Protein AF-0000000080306577 (afdb_homodimer)

pLDDT: mean 92.31, std 15.53, range [30.58, 98.94]

Sequence (262 aa):
MWIMISGPYTSGARSDADRQRNLDVMNEAAVEVFRRGHVPIIGVNMALPMIAVAGAQCFDELMMPVSLALTERCDAVLRVGGPSKGADDEVERFRARGALVLTRVEDVPDEAERRTAGEATGRKDEGPVARMWIMISGPYTSGARSDADRQRNLDVMNEAAVEVFRRGHVPIIGVNMALPMIAVAGAQCFDELMMPVSLALTERCDAVLRVGGPSKGADDEVERFRARGALVLTRVEDVPDEAERRTAGEATGRKDEGPVAR

Radius of gyration: 20.29 Å; Cα contacts (8 Å, |Δi|>4): 414; chains: 2; bounding box: 72×42×51 Å

Foldseek 3Di:
DEEEEFEDQPPPDPDNVSNVVRVVFSVVLQVLLVVLPYHYDYLCVVQVVVCVVVDVVCCVVGRLVSLQVVLVPGQEYAYEDDDDPSSVVSNVVCVVVPGYYHDDSVPNHRPVVVVVVVVVVVVVPPPDPDD/DEEEEFEDQPPPDPDNVSNVVRVVFSVVLQVLLVVLPYHYDYLCVVQVVVCVVVDVVCCVVGRLVSLQVVLVPGQEYAYEDDDDPSSVVSNVSCVVVPGYYHDDSVPNHRPVVVVVVVVVVVVVPPPDPDD

Secondary structure (DSSP, 8-state):
-EEEEE--SSTT--SHHHHHHHHHHHHHHHHHHHHTT-EEE-HHHHHHHHHHHH-GGGHHHHHHHHHHHHHTT-SEEEE-SS--HHHHHHHHHHHHTT-EEES-GGGSPPHHHHHHHHHHHHHTT------/-EEEEE--SSTT--SHHHHHHHHHHHHHHHHHHHHTT-EEE-HHHHHHHHHHHH-GGGHHHHHHHHHHHHHTT-SEEEE-SS--HHHHHHHHHHHHTT-EEES-GGGSPPHHHHHHHHHHHHHTT------

Nearest PDB structures (foldseek):
  8t8d-assembly3_C  TM=6.772E-01  e=5.838E-01  Helicobacter pylori 26695
  2mr5-assembly1_A  TM=3.548E-01  e=5.118E-01  synthetic construct
  5cz1-assembly4_D  TM=2.948E-01  e=1.910E+00  Mouse mammary tumor virus
  2vvt-assembly1_A  TM=3.123E-01  e=3.689E+00  Enterococcus faecalis
  7soy-assembly1_P  TM=4.219E-01  e=7.612E+00  Homo sapiens

Organism: NCBI:txid927083

Structure (mmCIF, N/CA/C/O backbone):
data_AF-0000000080306577-model_v1
#
loop_
_entity.id
_entity.type
_entity.pdbx_description
1 polymer 'DUF4406 domain-containing protein'
#
loop_
_atom_site.group_PDB
_atom_site.id
_atom_site.type_symbol
_atom_site.label_atom_id
_atom_site.label_alt_id
_atom_site.label_comp_id
_atom_site.label_asym_id
_atom_site.label_entity_id
_atom_site.label_seq_id
_atom_site.pdbx_PDB_ins_code
_atom_site.Cartn_x
_atom_site.Cartn_y
_atom_site.Cartn_z
_atom_site.occupancy
_atom_site.B_iso_or_equiv
_atom_site.auth_seq_id
_atom_site.auth_comp_id
_atom_site.auth_asym_id
_atom_site.auth_atom_id
_atom_site.pdbx_PDB_model_num
ATOM 1 N N . MET A 1 1 ? -8.312 4.676 11.352 1 97.31 1 MET A N 1
ATOM 2 C CA . MET A 1 1 ? -8.57 5.164 10 1 97.31 1 MET A CA 1
ATOM 3 C C . MET A 1 1 ? -7.473 4.723 9.039 1 97.31 1 MET A C 1
ATOM 5 O O . MET A 1 1 ? -6.336 4.488 9.461 1 97.31 1 MET A O 1
ATOM 9 N N . TRP A 1 2 ? -7.773 4.48 7.844 1 98.69 2 TRP A N 1
ATOM 10 C CA . TRP A 1 2 ? -6.797 4.445 6.762 1 98.69 2 TRP A CA 1
ATOM 11 C C . TRP A 1 2 ? -6.586 5.84 6.176 1 98.69 2 TRP A C 1
ATOM 13 O O . TRP A 1 2 ? -7.527 6.465 5.688 1 98.69 2 TRP A O 1
ATOM 23 N N . ILE A 1 3 ? -5.375 6.34 6.262 1 98.88 3 ILE A N 1
ATOM 24 C CA . ILE A 1 3 ? -5.07 7.711 5.863 1 98.88 3 ILE A CA 1
ATOM 25 C C . ILE A 1 3 ? -4.051 7.703 4.727 1 98.88 3 ILE A C 1
ATOM 27 O O . ILE A 1 3 ? -2.938 7.195 4.883 1 98.88 3 ILE A O 1
ATOM 31 N N . MET A 1 4 ? -4.414 8.25 3.609 1 98.94 4 MET A N 1
ATOM 32 C CA . MET A 1 4 ? -3.469 8.422 2.512 1 98.94 4 MET A CA 1
ATOM 33 C C . MET A 1 4 ? -2.531 9.594 2.775 1 98.94 4 MET A C 1
ATOM 35 O O . MET A 1 4 ? -2.971 10.648 3.23 1 98.94 4 MET A O 1
ATOM 39 N N . ILE A 1 5 ? -1.306 9.383 2.586 1 98.94 5 ILE A N 1
ATOM 40 C CA . ILE A 1 5 ? -0.329 10.469 2.543 1 98.94 5 ILE A CA 1
ATOM 41 C C . ILE A 1 5 ? -0.059 10.859 1.093 1 98.94 5 ILE A C 1
ATOM 43 O O . ILE A 1 5 ? 0.43 10.055 0.304 1 98.94 5 ILE A O 1
ATOM 47 N N . SER A 1 6 ? -0.392 12.078 0.755 1 98.94 6 SER A N 1
ATOM 48 C CA . SER A 1 6 ? -0.251 12.562 -0.614 1 98.94 6 SER A CA 1
ATOM 49 C C . SER A 1 6 ? 0.77 13.695 -0.699 1 98.94 6 SER A C 1
ATOM 51 O O . SER A 1 6 ? 0.718 14.641 0.084 1 98.94 6 SER A O 1
ATOM 53 N N . GLY A 1 7 ? 1.661 13.609 -1.529 1 98.88 7 GLY A N 1
ATOM 54 C CA . GLY A 1 7 ? 2.693 14.602 -1.785 1 98.88 7 GLY A CA 1
ATOM 55 C C . GLY A 1 7 ? 3.424 14.375 -3.096 1 98.88 7 GLY A C 1
ATOM 56 O O . GLY A 1 7 ? 3.129 13.43 -3.822 1 98.88 7 GLY A O 1
ATOM 57 N N . PRO A 1 8 ? 4.32 15.281 -3.41 1 98.88 8 PRO A N 1
ATOM 58 C CA . PRO A 1 8 ? 5.051 15.148 -4.672 1 98.88 8 PRO A CA 1
ATOM 59 C C . PRO A 1 8 ? 6.016 13.969 -4.672 1 98.88 8 PRO A C 1
ATOM 61 O O . PRO A 1 8 ? 6.641 13.68 -3.65 1 98.88 8 PRO A O 1
ATOM 64 N N . TYR A 1 9 ? 6.129 13.336 -5.832 1 98.81 9 TYR A N 1
ATOM 65 C CA . TYR A 1 9 ? 7.195 12.375 -6.086 1 98.81 9 TYR A CA 1
ATOM 66 C C . TYR A 1 9 ? 8.109 12.852 -7.207 1 98.81 9 TYR A C 1
ATOM 68 O O . TYR A 1 9 ? 9.289 13.117 -6.977 1 98.81 9 TYR A O 1
ATOM 76 N N . THR A 1 10 ? 7.457 13.133 -8.375 1 98.31 10 THR A N 1
ATOM 77 C CA . THR A 1 10 ? 8.25 13.594 -9.508 1 98.31 10 THR A CA 1
ATOM 78 C C . THR A 1 10 ? 8.242 15.117 -9.594 1 98.31 10 THR A C 1
ATOM 80 O O . THR A 1 10 ? 9.164 15.719 -10.148 1 98.31 10 THR A O 1
ATOM 83 N N . SER A 1 11 ? 7.223 15.711 -9.109 1 97.88 11 SER A N 1
ATOM 84 C CA . SER A 1 11 ? 7.066 17.156 -9.234 1 97.88 11 SER A CA 1
ATOM 85 C C . SER A 1 11 ? 8.211 17.891 -8.547 1 97.88 11 SER A C 1
ATOM 87 O O . SER A 1 11 ? 8.531 17.609 -7.387 1 97.88 11 SER A O 1
ATOM 89 N N . GLY A 1 12 ? 8.852 18.797 -9.312 1 97.06 12 GLY A N 1
ATOM 90 C CA . GLY A 1 12 ? 9.938 19.609 -8.789 1 97.06 12 GLY A CA 1
ATOM 91 C C . GLY A 1 12 ? 11.258 18.859 -8.711 1 97.06 12 GLY A C 1
ATOM 92 O O . GLY A 1 12 ? 12.289 19.453 -8.367 1 97.06 12 GLY A O 1
ATOM 93 N N . ALA A 1 13 ? 11.242 17.594 -8.984 1 97.94 13 ALA A N 1
ATOM 94 C CA . ALA A 1 13 ? 12.461 16.797 -8.898 1 97.94 13 ALA A CA 1
ATOM 95 C C . ALA A 1 13 ? 13.289 16.906 -10.172 1 97.94 13 ALA A C 1
ATOM 97 O O . ALA A 1 13 ? 12.734 16.906 -11.281 1 97.94 13 ALA A O 1
ATOM 98 N N . ARG A 1 14 ? 14.555 17.031 -9.969 1 97.5 14 ARG A N 1
ATOM 99 C CA . ARG A 1 14 ? 15.461 17.125 -11.102 1 97.5 14 ARG A CA 1
ATOM 100 C C . ARG A 1 14 ? 16.391 15.914 -11.18 1 97.5 14 ARG A C 1
ATOM 102 O O . ARG A 1 14 ? 17.188 15.789 -12.109 1 97.5 14 ARG A O 1
ATOM 109 N N . SER A 1 15 ? 16.312 15.086 -10.156 1 98.06 15 SER A N 1
ATOM 110 C CA . SER A 1 15 ? 17.156 13.906 -10.055 1 98.06 15 SER A CA 1
ATOM 111 C C . SER A 1 15 ? 16.469 12.797 -9.266 1 98.06 15 SER A C 1
ATOM 113 O O . SER A 1 15 ? 15.422 13.023 -8.656 1 98.06 15 SER A O 1
ATOM 115 N N . ASP A 1 16 ? 17.047 11.617 -9.328 1 97.56 16 ASP A N 1
ATOM 116 C CA . ASP A 1 16 ? 16.562 10.508 -8.516 1 97.56 16 ASP A CA 1
ATOM 117 C C . ASP A 1 16 ? 16.656 10.844 -7.023 1 97.56 16 ASP A C 1
ATOM 119 O O . ASP A 1 16 ? 15.789 10.438 -6.238 1 97.56 16 ASP A O 1
ATOM 123 N N . ALA A 1 17 ? 17.734 11.562 -6.727 1 98.31 17 ALA A N 1
ATOM 124 C CA . ALA A 1 17 ? 17.906 11.961 -5.332 1 98.31 17 ALA A CA 1
ATOM 125 C C . ALA A 1 17 ? 16.781 12.891 -4.879 1 98.31 17 ALA A C 1
ATOM 127 O O . ALA A 1 17 ? 16.312 12.797 -3.748 1 98.31 17 ALA A O 1
ATOM 128 N N . ASP A 1 18 ? 16.359 13.789 -5.746 1 98.5 18 ASP A N 1
ATOM 129 C CA . ASP A 1 18 ? 15.25 14.695 -5.441 1 98.5 18 ASP A CA 1
ATOM 130 C C . ASP A 1 18 ? 13.945 13.922 -5.25 1 98.5 18 ASP A C 1
ATOM 132 O O . ASP A 1 18 ? 13.172 14.211 -4.332 1 98.5 18 ASP A O 1
ATOM 136 N N . ARG A 1 19 ? 13.711 12.945 -6.082 1 98.69 19 ARG A N 1
ATOM 137 C CA . ARG A 1 19 ? 12.516 12.109 -5.965 1 98.69 19 ARG A CA 1
ATOM 138 C C . ARG A 1 19 ? 12.523 11.328 -4.66 1 98.69 19 ARG A C 1
ATOM 140 O O . ARG A 1 19 ? 11.492 11.227 -3.986 1 98.69 19 ARG A O 1
ATOM 147 N N . GLN A 1 20 ? 13.664 10.82 -4.328 1 98.62 20 GLN A N 1
ATOM 148 C CA . GLN A 1 20 ? 13.781 10.078 -3.08 1 98.62 20 GLN A CA 1
ATOM 149 C C . GLN A 1 20 ? 13.523 10.977 -1.876 1 98.62 20 GLN A C 1
ATOM 151 O O . GLN A 1 20 ? 12.875 10.562 -0.912 1 98.62 20 GLN A O 1
ATOM 156 N N . ARG A 1 21 ? 14.039 12.18 -1.937 1 98.56 21 ARG A N 1
ATOM 157 C CA . ARG A 1 21 ? 13.781 13.125 -0.853 1 98.56 21 ARG A CA 1
ATOM 158 C C . ARG A 1 21 ? 12.289 13.391 -0.707 1 98.56 21 ARG A C 1
ATOM 160 O O . ARG A 1 21 ? 11.766 13.438 0.409 1 98.56 21 ARG A O 1
ATOM 167 N N . ASN A 1 22 ? 11.648 13.617 -1.823 1 98.81 22 ASN A N 1
ATOM 168 C CA . ASN A 1 22 ? 10.195 13.773 -1.804 1 98.81 22 ASN A CA 1
ATOM 169 C C . ASN A 1 22 ? 9.516 12.578 -1.145 1 98.81 22 ASN A C 1
ATOM 171 O O . ASN A 1 22 ? 8.633 12.75 -0.296 1 98.81 22 ASN A O 1
ATOM 175 N N . LEU A 1 23 ? 9.914 11.422 -1.53 1 98.88 23 LEU A N 1
ATOM 176 C CA . LEU A 1 23 ? 9.328 10.195 -1.019 1 98.88 23 LEU A CA 1
ATOM 177 C C . LEU A 1 23 ? 9.602 10.031 0.472 1 98.88 23 LEU A C 1
ATOM 179 O O . LEU A 1 23 ? 8.734 9.586 1.226 1 98.88 23 LEU A O 1
ATOM 183 N N . ASP A 1 24 ? 10.797 10.445 0.899 1 98.88 24 ASP A N 1
ATOM 184 C CA . ASP A 1 24 ? 11.148 10.367 2.314 1 98.88 24 ASP A CA 1
ATOM 185 C C . ASP A 1 24 ? 10.219 11.242 3.158 1 98.88 24 ASP A C 1
ATOM 187 O O . ASP A 1 24 ? 9.828 10.852 4.258 1 98.88 24 ASP A O 1
ATOM 191 N N . VAL A 1 25 ? 9.875 12.383 2.646 1 98.81 25 VAL A N 1
ATOM 192 C CA . VAL A 1 25 ? 8.961 13.273 3.35 1 98.81 25 VAL A CA 1
ATOM 193 C C . VAL A 1 25 ? 7.621 12.57 3.57 1 98.81 25 VAL A C 1
ATOM 195 O O . VAL A 1 25 ? 7.07 12.602 4.672 1 98.81 25 VAL A O 1
ATOM 198 N N . MET A 1 26 ? 7.117 11.922 2.557 1 98.94 26 MET A N 1
ATOM 199 C CA . MET A 1 26 ? 5.852 11.203 2.674 1 98.94 26 MET A CA 1
ATOM 200 C C . MET A 1 26 ? 5.98 10.031 3.645 1 98.94 26 MET A C 1
ATOM 202 O O . MET A 1 26 ? 5.09 9.805 4.465 1 98.94 26 MET A O 1
ATOM 206 N N . ASN A 1 27 ? 7.062 9.344 3.586 1 98.94 27 ASN A N 1
ATOM 207 C CA . ASN A 1 27 ? 7.23 8.172 4.438 1 98.94 27 ASN A CA 1
ATOM 208 C C . ASN A 1 27 ? 7.449 8.562 5.898 1 98.94 27 ASN A C 1
ATOM 210 O O . ASN A 1 27 ? 7.02 7.855 6.809 1 98.94 27 ASN A O 1
ATOM 214 N N . GLU A 1 28 ? 8.102 9.688 6.145 1 98.94 28 GLU A N 1
ATOM 215 C CA . GLU A 1 28 ? 8.219 10.188 7.512 1 98.94 28 GLU A CA 1
ATOM 216 C C . GLU A 1 28 ? 6.844 10.492 8.102 1 98.94 28 GLU A C 1
ATOM 218 O O . GLU A 1 28 ? 6.566 10.156 9.258 1 98.94 28 GLU A O 1
ATOM 223 N N . ALA A 1 29 ? 6.016 11.133 7.312 1 98.94 29 ALA A N 1
ATOM 224 C CA . ALA A 1 29 ? 4.641 11.367 7.742 1 98.94 29 ALA A CA 1
ATOM 225 C C . ALA A 1 29 ? 3.908 10.047 7.984 1 98.94 29 ALA A C 1
ATOM 227 O O . ALA A 1 29 ? 3.15 9.922 8.953 1 98.94 29 ALA A O 1
ATOM 228 N N . ALA A 1 30 ? 4.109 9.094 7.109 1 98.94 30 ALA A N 1
ATOM 229 C CA . ALA A 1 30 ? 3.469 7.789 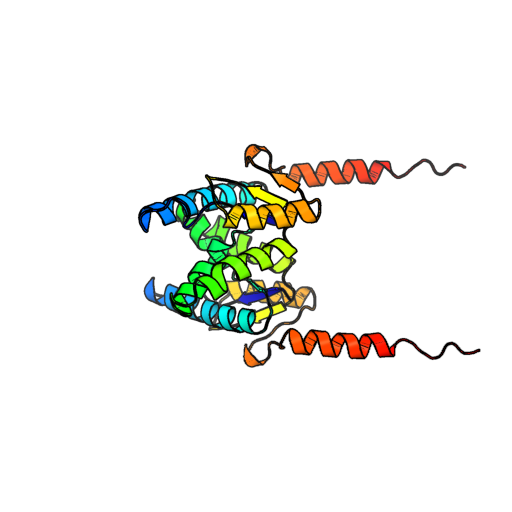7.23 1 98.94 30 ALA A CA 1
ATOM 230 C C . ALA A 1 30 ? 3.848 7.113 8.547 1 98.94 30 ALA A C 1
ATOM 232 O O . ALA A 1 30 ? 2.998 6.52 9.211 1 98.94 30 ALA A O 1
ATOM 233 N N . VAL A 1 31 ? 5.133 7.207 8.914 1 98.94 31 VAL A N 1
ATOM 234 C CA . VAL A 1 31 ? 5.598 6.621 10.164 1 98.94 31 VAL A CA 1
ATOM 235 C C . VAL A 1 31 ? 4.855 7.258 11.344 1 98.94 31 VAL A C 1
ATOM 237 O O . VAL A 1 31 ? 4.375 6.559 12.234 1 98.94 31 VAL A O 1
ATOM 240 N N . GLU A 1 32 ? 4.75 8.531 11.328 1 98.75 32 GLU A N 1
ATOM 241 C CA . GLU A 1 32 ? 4.059 9.242 12.406 1 98.75 32 GLU A CA 1
ATOM 242 C C . GLU A 1 32 ? 2.582 8.867 12.453 1 98.75 32 GLU A C 1
ATOM 244 O O . GLU A 1 32 ? 2.031 8.633 13.523 1 98.75 32 GLU A O 1
ATOM 249 N N . VAL A 1 33 ? 1.92 8.844 11.312 1 98.81 33 VAL A N 1
ATOM 250 C CA . VAL A 1 33 ? 0.515 8.461 11.211 1 98.81 33 VAL A CA 1
ATOM 251 C C . VAL A 1 33 ? 0.316 7.062 11.789 1 98.81 33 VAL A C 1
ATOM 253 O O . VAL A 1 33 ? -0.637 6.824 12.539 1 98.81 33 VAL A O 1
ATOM 256 N N . PHE A 1 34 ? 1.231 6.121 11.469 1 98.88 34 PHE A N 1
ATOM 257 C CA . PHE A 1 34 ? 1.139 4.762 11.992 1 98.88 34 PHE A CA 1
ATOM 258 C C . PHE A 1 34 ? 1.305 4.746 13.508 1 98.88 34 PHE A C 1
ATOM 260 O O . PHE A 1 34 ? 0.565 4.059 14.211 1 98.88 34 PHE A O 1
ATOM 267 N N . ARG A 1 35 ? 2.207 5.516 14 1 98 35 ARG A N 1
ATOM 268 C CA . ARG A 1 35 ? 2.486 5.566 15.438 1 98 35 ARG A CA 1
ATOM 269 C C . ARG A 1 35 ? 1.317 6.18 16.203 1 98 35 ARG A C 1
ATOM 271 O O . ARG A 1 35 ? 1.157 5.941 17.391 1 98 35 ARG A O 1
ATOM 278 N N . ARG A 1 36 ? 0.492 6.918 15.516 1 97.69 36 ARG A N 1
ATOM 279 C CA . ARG A 1 36 ? -0.704 7.5 16.109 1 97.69 36 ARG A CA 1
ATOM 280 C C . ARG A 1 36 ? -1.873 6.523 16.062 1 97.69 36 ARG A C 1
ATOM 282 O O . ARG A 1 36 ? -2.988 6.855 16.469 1 97.69 36 ARG A O 1
ATOM 289 N N . GLY A 1 37 ? -1.659 5.367 15.516 1 98.06 37 GLY A N 1
ATOM 290 C CA . GLY A 1 37 ? -2.633 4.289 15.578 1 98.06 37 GLY A CA 1
ATOM 291 C C . GLY A 1 37 ? -3.459 4.152 14.312 1 98.06 37 GLY A C 1
ATOM 292 O O . GLY A 1 37 ? -4.496 3.484 14.312 1 98.06 37 GLY A O 1
ATOM 293 N N . HIS A 1 38 ? -3.062 4.797 13.195 1 98.69 38 HIS A N 1
ATOM 294 C CA . HIS A 1 38 ? -3.76 4.719 11.914 1 98.69 38 HIS A CA 1
ATOM 295 C C . HIS A 1 38 ? -2.973 3.889 10.906 1 98.69 38 HIS A C 1
ATOM 297 O O . HIS A 1 38 ? -1.865 3.434 11.203 1 98.69 38 HIS A O 1
ATOM 303 N N . VAL A 1 39 ? -3.529 3.6 9.812 1 98.81 39 VAL A N 1
ATOM 304 C CA . VAL A 1 39 ? -2.879 2.865 8.734 1 98.81 39 VAL A CA 1
ATOM 305 C C . VAL A 1 39 ? -2.545 3.816 7.586 1 98.81 39 VAL A C 1
ATOM 307 O O . VAL A 1 39 ? -3.443 4.332 6.914 1 98.81 39 VAL A O 1
ATOM 310 N N . PRO A 1 40 ? -1.267 4.078 7.371 1 98.94 40 PRO A N 1
ATOM 311 C CA . PRO A 1 40 ? -0.886 5 6.297 1 98.94 40 PRO A CA 1
ATOM 312 C C . PRO A 1 40 ? -0.832 4.324 4.93 1 98.94 40 PRO A C 1
ATOM 314 O O . PRO A 1 40 ? -0.42 3.164 4.824 1 98.94 40 PRO A O 1
ATOM 317 N N . ILE A 1 41 ? -1.235 5.031 3.912 1 98.94 41 ILE A N 1
ATOM 318 C CA . ILE A 1 41 ? -1.202 4.566 2.529 1 98.94 41 ILE A CA 1
ATOM 319 C C . ILE A 1 41 ? -0.475 5.586 1.658 1 98.94 41 ILE A C 1
ATOM 321 O O . ILE A 1 41 ? -0.804 6.777 1.679 1 98.94 41 ILE A O 1
ATOM 325 N N . ILE A 1 42 ? 0.497 5.188 1.011 1 98.94 42 ILE A N 1
ATOM 326 C CA . ILE A 1 42 ? 1.161 6.012 0.005 1 98.94 42 ILE A CA 1
ATOM 327 C C . ILE A 1 42 ? 1.086 5.324 -1.356 1 98.94 42 ILE A C 1
ATOM 329 O O . ILE A 1 42 ? 1.608 4.223 -1.532 1 98.94 42 ILE A O 1
ATOM 333 N N . GLY A 1 43 ? 0.435 5.98 -2.305 1 98.94 43 GLY A N 1
ATOM 334 C CA . GLY A 1 43 ? 0.286 5.414 -3.637 1 98.94 43 GLY A CA 1
ATOM 335 C C . GLY A 1 43 ? 1.613 5.117 -4.309 1 98.94 43 GLY A C 1
ATOM 336 O O . GLY A 1 43 ? 1.783 4.055 -4.914 1 98.94 43 GLY A O 1
ATOM 337 N N . VAL A 1 44 ? 2.555 5.977 -4.148 1 98.94 44 VAL A N 1
ATOM 338 C CA . VAL A 1 44 ? 3.873 5.844 -4.758 1 98.94 44 VAL A CA 1
ATOM 339 C C . VAL A 1 44 ? 4.562 4.586 -4.227 1 98.94 44 VAL A C 1
ATOM 341 O O . VAL A 1 44 ? 5.188 3.848 -4.988 1 98.94 44 VAL A O 1
ATOM 344 N N . ASN A 1 45 ? 4.395 4.293 -2.922 1 98.94 45 ASN A N 1
ATOM 345 C CA . ASN A 1 45 ? 4.992 3.104 -2.328 1 98.94 45 ASN A CA 1
ATOM 346 C C . ASN A 1 45 ? 4.449 1.825 -2.961 1 98.94 45 ASN A C 1
ATOM 348 O O . ASN A 1 45 ? 5.172 0.834 -3.086 1 98.94 45 ASN A O 1
ATOM 352 N N . MET A 1 46 ? 3.217 1.85 -3.328 1 98.94 46 MET A N 1
ATOM 353 C CA . MET A 1 46 ? 2.607 0.678 -3.953 1 98.94 46 MET A CA 1
ATOM 354 C C . MET A 1 46 ? 3.002 0.578 -5.422 1 98.94 46 MET A C 1
ATOM 356 O O . MET A 1 46 ? 3.33 -0.506 -5.91 1 98.94 46 MET A O 1
ATOM 360 N N . ALA A 1 47 ? 3.072 1.682 -6.109 1 98.94 47 ALA A N 1
ATOM 361 C CA . ALA A 1 47 ? 3.189 1.71 -7.566 1 98.94 47 ALA A CA 1
ATOM 362 C C . ALA A 1 47 ? 4.633 1.49 -8 1 98.94 47 ALA A C 1
ATOM 364 O O . ALA A 1 47 ? 4.891 0.809 -9 1 98.94 47 ALA A O 1
ATOM 365 N N . LEU A 1 48 ? 5.574 2.021 -7.266 1 98.88 48 LEU A N 1
ATOM 366 C CA . LEU A 1 48 ? 6.961 2.057 -7.723 1 98.88 48 LEU A CA 1
ATOM 367 C C . LEU A 1 48 ? 7.508 0.646 -7.906 1 98.88 48 LEU A C 1
ATOM 369 O O . LEU A 1 48 ? 8.07 0.324 -8.953 1 98.88 48 LEU A O 1
ATOM 373 N N . PRO A 1 49 ? 7.312 -0.239 -6.926 1 98.94 49 PRO A N 1
ATOM 374 C CA . PRO A 1 49 ? 7.859 -1.581 -7.141 1 98.94 49 PRO A CA 1
ATOM 375 C C . PRO A 1 49 ? 7.152 -2.334 -8.266 1 98.94 49 PRO A C 1
ATOM 377 O O . PRO A 1 49 ? 7.77 -3.152 -8.945 1 98.94 49 PRO A O 1
ATOM 380 N N . MET A 1 50 ? 5.902 -2.078 -8.461 1 98.94 50 MET A N 1
ATOM 381 C CA . MET A 1 50 ? 5.184 -2.67 -9.586 1 98.94 50 MET A CA 1
ATOM 382 C C . MET A 1 50 ? 5.766 -2.193 -10.914 1 98.94 50 MET A C 1
ATOM 384 O O . MET A 1 50 ? 5.957 -2.988 -11.836 1 98.94 50 MET A O 1
ATOM 388 N N . ILE A 1 51 ? 6.047 -0.903 -10.992 1 98.94 51 ILE A N 1
ATOM 389 C CA . ILE A 1 51 ? 6.609 -0.311 -12.203 1 98.94 51 ILE A CA 1
ATOM 390 C C . ILE A 1 51 ? 7.988 -0.907 -12.469 1 98.94 51 ILE A C 1
ATOM 392 O O . ILE A 1 51 ? 8.352 -1.16 -13.625 1 98.94 51 ILE A O 1
ATOM 396 N N . ALA A 1 52 ? 8.711 -1.136 -11.422 1 98.81 52 ALA A N 1
ATOM 397 C CA . ALA A 1 52 ? 10.055 -1.688 -11.57 1 98.81 52 ALA A CA 1
ATOM 398 C C . ALA A 1 52 ? 10.016 -3.045 -12.266 1 98.81 52 ALA A C 1
ATOM 400 O O . ALA A 1 52 ? 10.891 -3.357 -13.078 1 98.81 52 ALA A O 1
ATOM 401 N N . VAL A 1 53 ? 9.031 -3.855 -12.016 1 98.88 53 VAL A N 1
ATOM 402 C CA . VAL A 1 53 ? 8.984 -5.191 -12.602 1 98.88 53 VAL A CA 1
ATOM 403 C C . VAL A 1 53 ? 8.266 -5.141 -13.945 1 98.88 53 VAL A C 1
ATOM 405 O O . VAL A 1 53 ? 8.547 -5.938 -14.844 1 98.88 53 VAL A O 1
ATOM 408 N N . ALA A 1 54 ? 7.344 -4.238 -14.094 1 98.75 54 ALA A N 1
ATOM 409 C CA . ALA A 1 54 ? 6.566 -4.133 -15.32 1 98.75 54 ALA A CA 1
ATOM 410 C C . ALA A 1 54 ? 7.359 -3.414 -16.406 1 98.75 54 ALA A C 1
ATOM 412 O O . ALA A 1 54 ? 7.086 -3.584 -17.609 1 98.75 54 ALA A O 1
ATOM 413 N N . GLY A 1 55 ? 8.273 -2.58 -15.969 1 98.62 55 GLY A N 1
ATOM 414 C CA . GLY A 1 55 ? 9.062 -1.775 -16.891 1 98.62 55 GLY A CA 1
ATOM 415 C C . GLY A 1 55 ? 8.719 -0.3 -16.844 1 98.62 55 GLY A C 1
ATOM 416 O O . GLY A 1 55 ? 7.555 0.064 -16.656 1 98.62 55 GLY A O 1
ATOM 417 N N . ALA A 1 56 ? 9.75 0.551 -17.047 1 97.62 56 ALA A N 1
ATOM 418 C CA . ALA A 1 56 ? 9.617 2.002 -16.938 1 97.62 56 ALA A CA 1
ATOM 419 C C . ALA A 1 56 ? 8.531 2.529 -17.875 1 97.62 56 ALA A C 1
ATOM 421 O O . ALA A 1 56 ? 7.883 3.533 -17.578 1 97.62 56 ALA A O 1
ATOM 422 N N . GLN A 1 57 ? 8.344 1.879 -18.938 1 98.19 57 GLN A N 1
ATOM 423 C CA . GLN A 1 57 ? 7.348 2.295 -19.906 1 98.19 57 GLN A CA 1
ATOM 424 C C . GLN A 1 57 ? 5.938 2.195 -19.344 1 98.19 57 GLN A C 1
ATOM 426 O O . GLN A 1 57 ? 4.996 2.766 -19.891 1 98.19 57 GLN A O 1
ATOM 431 N N . CYS A 1 58 ? 5.797 1.541 -18.203 1 98.56 58 CYS A N 1
ATOM 432 C CA . CYS A 1 58 ? 4.488 1.345 -17.578 1 98.56 58 CYS A CA 1
ATOM 433 C C . CYS A 1 58 ? 4.238 2.381 -16.5 1 98.56 58 CYS A C 1
ATOM 435 O O . CYS A 1 58 ? 3.236 2.307 -15.781 1 98.56 58 CYS A O 1
ATOM 437 N N . PHE A 1 59 ? 5.047 3.375 -16.422 1 98.44 59 PHE A N 1
ATOM 438 C CA . PHE A 1 59 ? 4.938 4.379 -15.375 1 98.44 59 PHE A CA 1
ATOM 439 C C . PHE A 1 59 ? 3.562 5.031 -15.391 1 98.44 59 PHE A C 1
ATOM 441 O O . PHE A 1 59 ? 2.859 5.039 -14.375 1 98.44 59 PHE A O 1
ATOM 448 N N . ASP A 1 60 ? 3.107 5.531 -16.531 1 97.31 60 ASP A N 1
ATOM 449 C CA . ASP A 1 60 ? 1.833 6.238 -16.641 1 97.31 60 ASP A CA 1
ATOM 450 C C . ASP A 1 60 ? 0.659 5.281 -16.438 1 97.31 60 ASP A C 1
ATOM 452 O O . ASP A 1 60 ? -0.372 5.664 -15.875 1 97.31 60 ASP A O 1
ATOM 456 N N . GLU A 1 61 ? 0.839 4.121 -16.844 1 97.69 61 GLU A N 1
ATOM 457 C CA . GLU A 1 61 ? -0.175 3.08 -16.703 1 97.69 61 GLU A CA 1
ATOM 458 C C . GLU A 1 61 ? -0.445 2.771 -15.227 1 97.69 61 GLU A C 1
ATOM 460 O O . GLU A 1 61 ? -1.577 2.463 -14.852 1 97.69 61 GLU A O 1
ATOM 465 N N . LEU A 1 62 ? 0.551 2.914 -14.391 1 98.75 62 LEU A N 1
ATOM 466 C CA . LEU A 1 62 ? 0.439 2.33 -13.062 1 98.75 62 LEU A CA 1
ATOM 467 C C . LEU A 1 62 ? 0.469 3.412 -11.984 1 98.75 62 LEU A C 1
ATOM 469 O O . LEU A 1 62 ? -0.284 3.35 -11.016 1 98.75 62 LEU A O 1
ATOM 473 N N . MET A 1 63 ? 1.26 4.457 -12.156 1 98.75 63 MET A N 1
ATOM 474 C CA . MET A 1 63 ? 1.523 5.395 -11.07 1 98.75 63 MET A CA 1
ATOM 475 C C . MET A 1 63 ? 0.231 6.047 -10.594 1 98.75 63 MET A C 1
ATOM 477 O O . MET A 1 63 ? -0.238 5.77 -9.484 1 98.75 63 MET A O 1
ATOM 481 N N . MET A 1 64 ? -0.426 6.812 -11.422 1 98.62 64 MET A N 1
ATOM 482 C CA . MET A 1 64 ? -1.602 7.559 -10.992 1 98.62 64 MET A CA 1
ATOM 483 C C . MET A 1 64 ? -2.814 6.645 -10.867 1 98.62 64 MET A C 1
ATOM 485 O O . MET A 1 64 ? -3.586 6.75 -9.914 1 98.62 64 MET A O 1
ATOM 489 N N . PRO A 1 65 ? -3.012 5.641 -11.75 1 98.75 65 PRO A N 1
ATOM 490 C CA . PRO A 1 65 ? -4.168 4.754 -11.617 1 98.75 65 PRO A CA 1
ATOM 491 C C . PRO A 1 65 ? -4.141 3.938 -10.32 1 98.75 65 PRO A C 1
ATOM 493 O O . PRO A 1 65 ? -5.172 3.779 -9.664 1 98.75 65 PRO A O 1
ATOM 496 N N . VAL A 1 66 ? -2.975 3.439 -9.898 1 98.81 66 VAL A N 1
ATOM 497 C CA . VAL A 1 66 ? -2.867 2.711 -8.641 1 98.81 66 VAL A CA 1
ATOM 498 C C . VAL A 1 66 ? -3.156 3.65 -7.469 1 98.81 66 VAL A C 1
ATOM 500 O O . VAL A 1 66 ? -3.947 3.322 -6.582 1 98.81 66 VAL A O 1
ATOM 503 N N . SER A 1 67 ? -2.523 4.836 -7.52 1 98.75 67 SER A N 1
ATOM 504 C CA . SER A 1 67 ? -2.701 5.793 -6.434 1 98.75 67 SER A CA 1
ATOM 505 C C . SER A 1 67 ? -4.168 6.184 -6.273 1 98.75 67 SER A C 1
ATOM 507 O O . SER A 1 67 ? -4.695 6.188 -5.16 1 98.75 67 SER A O 1
ATOM 509 N N . LEU A 1 68 ? -4.828 6.469 -7.371 1 98.56 68 LEU A N 1
ATOM 510 C CA . LEU A 1 68 ? -6.219 6.91 -7.32 1 98.56 68 LEU A CA 1
ATOM 511 C C . LEU A 1 68 ? -7.133 5.77 -6.875 1 98.56 68 LEU A C 1
ATOM 513 O O . LEU A 1 68 ? -8.125 6 -6.188 1 98.56 68 LEU A O 1
ATOM 517 N N . ALA A 1 69 ? -6.855 4.535 -7.238 1 98.62 69 ALA A N 1
ATOM 518 C CA . ALA A 1 69 ? -7.637 3.389 -6.781 1 98.62 69 ALA A CA 1
ATOM 519 C C . ALA A 1 69 ? -7.578 3.256 -5.266 1 98.62 69 ALA A C 1
ATOM 521 O O . ALA A 1 69 ? -8.57 2.898 -4.629 1 98.62 69 ALA A O 1
ATOM 522 N N . LEU A 1 70 ? -6.434 3.625 -4.664 1 98.56 70 LEU A N 1
ATOM 523 C CA . LEU A 1 70 ? -6.238 3.482 -3.227 1 98.56 70 LEU A CA 1
ATOM 524 C C . LEU A 1 70 ? -7.027 4.539 -2.463 1 98.56 70 LEU A C 1
ATOM 526 O O . LEU A 1 70 ? -7.406 4.324 -1.308 1 98.56 70 LEU A O 1
ATOM 530 N N . THR A 1 71 ? -7.336 5.66 -3.139 1 98.62 71 THR A N 1
ATOM 531 C CA . THR A 1 71 ? -8.109 6.703 -2.477 1 98.62 71 THR A CA 1
ATOM 532 C C . THR A 1 71 ? -9.492 6.184 -2.092 1 98.62 71 THR A C 1
ATOM 534 O O . THR A 1 71 ? -10.094 6.66 -1.126 1 98.62 71 THR A O 1
ATOM 537 N N . GLU A 1 72 ? -9.945 5.188 -2.771 1 97.62 72 GLU A N 1
ATOM 538 C CA . GLU A 1 72 ? -11.352 4.793 -2.719 1 97.62 72 GLU A CA 1
ATOM 539 C C . GLU A 1 72 ? -11.703 4.211 -1.354 1 97.62 72 GLU A C 1
ATOM 541 O O . GLU A 1 72 ? -12.859 4.293 -0.923 1 97.62 72 GLU A O 1
ATOM 546 N N . ARG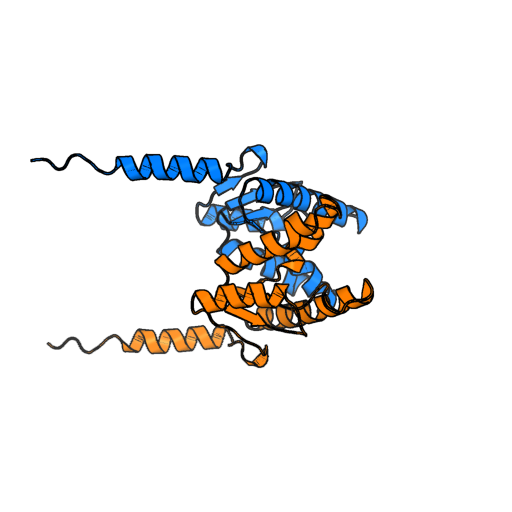 A 1 73 ? -10.719 3.723 -0.655 1 97.81 73 ARG A N 1
ATOM 547 C CA . ARG A 1 73 ? -11.062 3.098 0.62 1 97.81 73 ARG A CA 1
ATOM 548 C C . ARG A 1 73 ? -10.305 3.752 1.77 1 97.81 73 ARG A C 1
ATOM 550 O O . ARG A 1 73 ? -10.297 3.236 2.889 1 97.81 73 ARG A O 1
ATOM 557 N N . CYS A 1 74 ? -9.57 4.781 1.491 1 98.69 74 CYS A N 1
ATOM 558 C CA . CYS A 1 74 ? -8.953 5.539 2.572 1 98.69 74 CYS A CA 1
ATOM 559 C C . CYS A 1 74 ? -9.953 6.496 3.211 1 98.69 74 CYS A C 1
ATOM 561 O O . CYS A 1 74 ? -10.805 7.055 2.523 1 98.69 74 CYS A O 1
ATOM 563 N N . ASP A 1 75 ? -9.82 6.727 4.473 1 98.44 75 ASP A N 1
ATOM 564 C CA . ASP A 1 75 ? -10.773 7.523 5.238 1 98.44 75 ASP A CA 1
ATOM 565 C C . ASP A 1 75 ? -10.43 9.008 5.156 1 98.44 75 ASP A C 1
ATOM 567 O O . ASP A 1 75 ? -11.312 9.859 5.289 1 98.44 75 ASP A O 1
ATOM 571 N N . ALA A 1 76 ? -9.234 9.312 5.027 1 98.75 76 ALA A N 1
ATOM 572 C CA . ALA A 1 76 ? -8.703 10.672 5.059 1 98.75 76 ALA A CA 1
ATOM 573 C C . ALA A 1 76 ? -7.441 10.797 4.215 1 98.75 76 ALA A C 1
ATOM 575 O O . ALA A 1 76 ? -6.863 9.789 3.803 1 98.75 76 ALA A O 1
ATOM 576 N N . VAL A 1 77 ? -7.082 11.977 3.945 1 98.94 77 VAL A N 1
ATOM 577 C CA . VAL A 1 77 ? -5.816 12.234 3.266 1 98.94 77 VAL A CA 1
ATOM 578 C C . VAL A 1 77 ? -5.035 13.305 4.016 1 98.94 77 VAL A C 1
ATOM 580 O O . VAL A 1 77 ? -5.617 14.273 4.516 1 98.94 77 VAL A O 1
ATOM 583 N N . LEU A 1 78 ? -3.805 13.078 4.176 1 98.94 78 LEU A N 1
ATOM 584 C CA . LEU A 1 78 ? -2.818 14.047 4.648 1 98.94 78 LEU A CA 1
ATOM 585 C C . LEU A 1 78 ? -1.952 14.539 3.496 1 98.94 78 LEU A C 1
ATOM 587 O O . LEU A 1 78 ? -1.146 13.789 2.947 1 98.94 78 LEU A O 1
ATOM 591 N N . ARG A 1 79 ? -2.133 15.828 3.113 1 98.94 79 ARG A N 1
ATOM 592 C CA . ARG A 1 79 ? -1.393 16.453 2.023 1 98.94 79 ARG A CA 1
ATOM 593 C C . ARG A 1 79 ? -0.104 17.094 2.533 1 98.94 79 ARG A C 1
ATOM 595 O O . ARG A 1 79 ? -0.144 18.016 3.34 1 98.94 79 ARG A O 1
ATOM 602 N N . VAL A 1 80 ? 1.015 16.547 2.053 1 98.81 80 VAL A N 1
ATOM 603 C CA . VAL A 1 80 ? 2.295 17.031 2.562 1 98.81 80 VAL A CA 1
ATOM 604 C C . VAL A 1 80 ? 3.182 17.469 1.397 1 98.81 80 VAL A C 1
ATOM 606 O O . VAL A 1 80 ? 2.883 17.172 0.238 1 98.81 80 VAL A O 1
ATOM 609 N N . GLY A 1 81 ? 4.254 18.109 1.767 1 97.5 81 GLY A N 1
ATOM 610 C CA . GLY A 1 81 ? 5.246 18.484 0.773 1 97.5 81 GLY A CA 1
ATOM 611 C C . GLY A 1 81 ? 4.82 19.656 -0.078 1 97.5 81 GLY A C 1
ATOM 612 O O . GLY A 1 81 ? 4.121 20.562 0.4 1 97.5 81 GLY A O 1
ATOM 613 N N . GLY A 1 82 ? 5.336 19.766 -1.285 1 96.56 82 GLY A N 1
ATOM 614 C CA . GLY A 1 82 ? 5.16 20.906 -2.152 1 96.56 82 GLY A CA 1
ATOM 615 C C . GLY A 1 82 ? 4.16 20.672 -3.27 1 96.56 82 GLY A C 1
ATOM 616 O O . GLY A 1 82 ? 3.334 19.766 -3.184 1 96.56 82 GLY A O 1
ATOM 617 N N . PRO A 1 83 ? 4.184 21.531 -4.305 1 98.06 83 PRO A N 1
ATOM 618 C CA . PRO A 1 83 ? 3.248 21.438 -5.426 1 98.06 83 PRO A CA 1
ATOM 619 C C . PRO A 1 83 ? 3.32 20.094 -6.141 1 98.06 83 PRO A C 1
ATOM 621 O O . PRO A 1 83 ? 4.414 19.547 -6.352 1 98.06 83 PRO A O 1
ATOM 624 N N . SER A 1 84 ? 2.17 19.578 -6.414 1 98.62 84 SER A N 1
ATOM 625 C CA . SER A 1 84 ? 2.035 18.344 -7.156 1 98.62 84 SER A CA 1
ATOM 626 C C . SER A 1 84 ? 0.628 18.188 -7.727 1 98.62 84 SER A C 1
ATOM 628 O O . SER A 1 84 ? -0.348 18.141 -6.977 1 98.62 84 SER A O 1
ATOM 630 N N . LYS A 1 85 ? 0.569 18.078 -9.023 1 98.06 85 LYS A N 1
ATOM 631 C CA . LYS A 1 85 ? -0.736 17.859 -9.641 1 98.06 85 LYS A CA 1
ATOM 632 C C . LYS A 1 85 ? -1.318 16.516 -9.227 1 98.06 85 LYS A C 1
ATOM 634 O O . LYS A 1 85 ? -2.512 16.406 -8.938 1 98.06 85 LYS A O 1
ATOM 639 N N . GLY A 1 86 ? -0.489 15.469 -9.18 1 98.44 86 GLY A N 1
ATOM 640 C CA . GLY A 1 86 ? -0.952 14.148 -8.789 1 98.44 86 GLY A CA 1
ATOM 641 C C . GLY A 1 86 ? -1.493 14.094 -7.375 1 98.44 86 GLY A C 1
ATOM 642 O O . GLY A 1 86 ? -2.557 13.523 -7.129 1 98.44 86 GLY A O 1
ATOM 643 N N . ALA A 1 87 ? -0.77 14.703 -6.48 1 98.81 87 ALA A N 1
ATOM 644 C CA . ALA A 1 87 ? -1.23 14.75 -5.098 1 98.81 87 ALA A CA 1
ATOM 645 C C . ALA A 1 87 ? -2.543 15.523 -4.984 1 98.81 87 ALA A C 1
ATOM 647 O O . ALA A 1 87 ? -3.436 15.141 -4.227 1 98.81 87 ALA A O 1
ATOM 648 N N . ASP A 1 88 ? -2.646 16.625 -5.75 1 98.81 88 ASP A N 1
ATOM 649 C CA . ASP A 1 88 ? -3.881 17.406 -5.762 1 98.81 88 ASP A CA 1
ATOM 650 C C . ASP A 1 88 ? -5.047 16.578 -6.297 1 98.81 88 ASP A C 1
ATOM 652 O O . ASP A 1 88 ? -6.172 16.688 -5.805 1 98.81 88 ASP A O 1
ATOM 656 N N . ASP A 1 89 ? -4.789 15.812 -7.324 1 98.69 89 ASP A N 1
ATOM 657 C CA . ASP A 1 89 ? -5.816 14.93 -7.859 1 98.69 89 ASP A CA 1
ATOM 658 C C . ASP A 1 89 ? -6.277 13.922 -6.805 1 98.69 89 ASP A C 1
ATOM 660 O O . ASP A 1 89 ? -7.473 13.641 -6.691 1 98.69 89 ASP A O 1
ATOM 664 N N . GLU A 1 90 ? -5.34 13.375 -6.02 1 98.81 90 GLU A N 1
ATOM 665 C CA . GLU A 1 90 ? -5.715 12.484 -4.922 1 98.81 90 GLU A CA 1
ATOM 666 C C . GLU A 1 90 ? -6.586 13.211 -3.9 1 98.81 90 GLU A C 1
ATOM 668 O O . GLU A 1 90 ? -7.641 12.703 -3.508 1 98.81 90 GLU A O 1
ATOM 673 N N . VAL A 1 91 ? -6.176 14.391 -3.51 1 98.94 91 VAL A N 1
ATOM 674 C CA . VAL A 1 91 ? -6.891 15.172 -2.504 1 98.94 91 VAL A CA 1
ATOM 675 C C . VAL A 1 91 ? -8.305 15.469 -2.992 1 98.94 91 VAL A C 1
ATOM 677 O O . VAL A 1 91 ? -9.258 15.414 -2.213 1 98.94 91 VAL A O 1
ATOM 680 N N . GLU A 1 92 ? -8.438 15.727 -4.242 1 98.81 92 GLU A N 1
ATOM 681 C CA . GLU A 1 92 ? -9.742 16.078 -4.805 1 98.81 92 GLU A CA 1
ATOM 682 C C . GLU A 1 92 ? -10.719 14.914 -4.684 1 98.81 92 GLU A C 1
ATOM 684 O O . GLU A 1 92 ? -11.922 15.125 -4.504 1 98.81 92 GLU A O 1
ATOM 689 N N . ARG A 1 93 ? -10.219 13.688 -4.789 1 98.75 93 ARG A N 1
ATOM 690 C CA . ARG A 1 93 ? -11.078 12.523 -4.598 1 98.75 93 ARG A CA 1
ATOM 691 C C . ARG A 1 93 ? -11.68 12.508 -3.199 1 98.75 93 ARG A C 1
ATOM 693 O O . ARG A 1 93 ? -12.836 12.117 -3.02 1 98.75 93 ARG A O 1
ATOM 700 N N . PHE A 1 94 ? -10.906 12.914 -2.227 1 98.81 94 PHE A N 1
ATOM 701 C CA . PHE A 1 94 ? -11.375 12.961 -0.848 1 98.81 94 PHE A CA 1
ATOM 702 C C . PHE A 1 94 ? -12.352 14.109 -0.646 1 98.81 94 PHE A C 1
ATOM 704 O O . PHE A 1 94 ? -13.391 13.945 -0.009 1 98.81 94 PHE A O 1
ATOM 711 N N . ARG A 1 95 ? -12.086 15.242 -1.231 1 98.69 95 ARG A N 1
ATOM 712 C CA . ARG A 1 95 ? -12.977 16.391 -1.14 1 98.69 95 ARG A CA 1
ATOM 713 C C . ARG A 1 95 ? -14.336 16.094 -1.756 1 98.69 95 ARG A C 1
ATOM 715 O O . ARG A 1 95 ? -15.375 16.438 -1.188 1 98.69 95 ARG A O 1
ATOM 722 N N . ALA A 1 96 ? -14.242 15.406 -2.805 1 98.25 96 ALA A N 1
ATOM 723 C CA . ALA A 1 96 ? -15.453 15.102 -3.562 1 98.25 96 ALA A CA 1
ATOM 724 C C . ALA A 1 96 ? -16.406 14.227 -2.75 1 98.25 96 ALA A C 1
ATOM 726 O O . ALA A 1 96 ? -17.625 14.281 -2.936 1 98.25 96 ALA A O 1
ATOM 727 N N . ARG A 1 97 ? -15.93 13.492 -1.807 1 97.06 97 ARG A N 1
ATOM 728 C CA . ARG A 1 97 ? -16.797 12.609 -1.038 1 97.06 97 ARG A CA 1
ATOM 729 C C . ARG A 1 97 ? -16.938 13.094 0.401 1 97.06 97 ARG A C 1
ATOM 731 O O . ARG A 1 97 ? -17.406 12.359 1.268 1 97.06 97 ARG A O 1
ATOM 738 N N . GLY A 1 98 ? -16.422 14.297 0.657 1 98.19 98 GLY A N 1
ATOM 739 C CA . GLY A 1 98 ? -16.562 14.93 1.959 1 98.19 98 GLY A CA 1
ATOM 740 C C . GLY A 1 98 ? -15.703 14.289 3.031 1 98.19 98 GLY A C 1
ATOM 741 O O . GLY A 1 98 ? -16.047 14.336 4.215 1 98.19 98 GLY A O 1
ATOM 742 N N . ALA A 1 99 ? -14.672 13.672 2.617 1 98.38 99 ALA A N 1
ATOM 743 C CA . ALA A 1 99 ? -13.773 13.016 3.566 1 98.38 99 ALA A CA 1
ATOM 744 C C . ALA A 1 99 ? -12.812 14.023 4.188 1 98.38 99 ALA A C 1
ATOM 746 O O . ALA A 1 99 ? -12.688 15.148 3.709 1 98.38 99 ALA A O 1
ATOM 747 N N . LEU A 1 100 ? -12.188 13.641 5.215 1 98.19 100 LEU A N 1
ATOM 748 C CA . LEU A 1 100 ? -11.266 14.477 5.977 1 98.19 100 LEU A CA 1
ATOM 749 C C . LEU A 1 100 ? -9.992 14.75 5.18 1 98.19 100 LEU A C 1
ATOM 751 O O . LEU A 1 100 ? -9.352 13.82 4.688 1 98.19 100 LEU A O 1
ATOM 755 N N . VAL A 1 101 ? -9.703 15.984 5.016 1 98.81 101 VAL A N 1
ATOM 756 C CA . VAL A 1 101 ? -8.477 16.438 4.371 1 98.81 101 VAL A CA 1
ATOM 757 C C . VAL A 1 101 ? -7.605 17.172 5.383 1 98.81 101 VAL A C 1
ATOM 759 O O . VAL A 1 101 ? -8.031 18.172 5.969 1 98.81 101 VAL A O 1
ATOM 762 N N . LEU A 1 102 ? -6.402 16.688 5.594 1 98.75 102 LEU A N 1
ATOM 763 C CA . LEU A 1 102 ? -5.457 17.266 6.547 1 98.75 102 LEU A CA 1
ATOM 764 C C . LEU A 1 102 ? -4.215 17.781 5.832 1 98.75 102 LEU A C 1
ATOM 766 O O . LEU A 1 102 ? -3.852 17.281 4.766 1 98.75 102 LEU A O 1
ATOM 770 N N . THR A 1 103 ? -3.537 18.781 6.484 1 98.5 103 THR A N 1
ATOM 771 C CA . THR A 1 103 ? -2.342 19.328 5.859 1 98.5 103 THR A CA 1
ATOM 772 C C . THR A 1 103 ? -1.173 19.344 6.84 1 98.5 103 THR A C 1
ATOM 774 O O . THR A 1 103 ? -0.055 19.719 6.48 1 98.5 103 THR A O 1
ATOM 777 N N . ARG A 1 104 ? -1.495 18.891 8.062 1 98.31 104 ARG A N 1
ATOM 778 C CA . ARG A 1 104 ? -0.445 18.766 9.07 1 98.31 104 ARG A CA 1
ATOM 779 C C . ARG A 1 104 ? -0.568 17.453 9.828 1 98.31 104 ARG A C 1
ATOM 781 O O . ARG A 1 104 ? -1.663 17.078 10.25 1 98.31 104 ARG A O 1
ATOM 788 N N . VAL A 1 105 ? 0.557 16.781 10.016 1 97.56 105 VAL A N 1
ATOM 789 C CA . VAL A 1 105 ? 0.553 15.492 10.703 1 97.56 105 VAL A CA 1
ATOM 790 C C . VAL A 1 105 ? 0.08 15.672 12.148 1 97.56 105 VAL A C 1
ATOM 792 O O . VAL A 1 105 ? -0.593 14.805 12.703 1 97.56 105 VAL A O 1
ATOM 795 N N . GLU A 1 106 ? 0.347 16.891 12.742 1 96.94 106 GLU A N 1
ATOM 796 C CA . GLU A 1 106 ? -0.032 17.188 14.117 1 96.94 106 GLU A CA 1
ATOM 797 C C . GLU A 1 106 ? -1.549 17.203 14.281 1 96.94 106 GLU A C 1
ATOM 799 O O . GLU A 1 106 ? -2.057 17.078 15.398 1 96.94 106 GLU A O 1
ATOM 804 N N . ASP A 1 107 ? -2.221 17.344 13.188 1 97.38 107 ASP A N 1
ATOM 805 C CA . ASP A 1 107 ? -3.678 17.438 13.242 1 97.38 107 ASP A CA 1
ATOM 806 C C . ASP A 1 107 ? -4.32 16.047 13.102 1 97.38 107 ASP A C 1
ATOM 808 O O . ASP A 1 107 ? -5.535 15.914 13.234 1 97.38 107 ASP A O 1
ATOM 812 N N . VAL A 1 108 ? -3.568 15.039 12.797 1 97.25 108 VAL A N 1
ATOM 813 C CA . VAL A 1 108 ? -4.07 13.672 12.797 1 97.25 108 VAL A CA 1
ATOM 814 C C . VAL A 1 108 ? -4.41 13.25 14.227 1 97.25 108 VAL A C 1
ATOM 816 O O . VAL A 1 108 ? -3.553 13.289 15.109 1 97.25 108 VAL A O 1
ATOM 819 N N . PRO A 1 109 ? -5.609 12.93 14.398 1 94.12 109 PRO A N 1
ATOM 820 C CA . PRO A 1 109 ? -5.961 12.547 15.766 1 94.12 109 PRO A CA 1
ATOM 821 C C . PRO A 1 109 ? -5.289 11.242 16.203 1 94.12 109 PRO A C 1
ATOM 823 O O . PRO A 1 109 ? -4.977 10.391 15.367 1 94.12 109 PRO A O 1
ATOM 826 N N . ASP A 1 110 ? -5.047 11.18 17.484 1 93.81 110 ASP A N 1
ATOM 827 C CA . ASP A 1 110 ? -4.613 9.891 18.016 1 93.81 110 ASP A CA 1
ATOM 828 C C . ASP A 1 110 ? -5.762 8.883 18.016 1 93.81 110 ASP A C 1
ATOM 830 O O . ASP A 1 110 ? -6.859 9.188 18.484 1 93.81 110 ASP A O 1
ATOM 834 N N . GLU A 1 111 ? -5.445 7.746 17.453 1 88.62 111 GLU A N 1
ATOM 835 C CA . GLU A 1 111 ? -6.508 6.754 17.297 1 88.62 111 GLU A CA 1
ATOM 836 C C . GLU A 1 111 ? -7.117 6.379 18.641 1 88.62 111 GLU A C 1
ATOM 838 O O . GLU A 1 111 ? -8.328 6.172 18.75 1 88.62 111 GLU A O 1
ATOM 843 N N . ALA A 1 112 ? -6.246 6.289 19.672 1 85.5 112 ALA A N 1
ATOM 844 C CA . ALA A 1 112 ? -6.75 5.965 21 1 85.5 112 ALA A CA 1
ATOM 845 C C . ALA A 1 112 ? -7.691 7.051 21.516 1 85.5 112 ALA A C 1
ATOM 847 O O . ALA A 1 112 ? -8.711 6.754 22.141 1 85.5 112 ALA A O 1
ATOM 848 N N . GLU A 1 113 ? -7.367 8.273 21.234 1 82.56 113 GLU A N 1
ATOM 849 C CA . GLU A 1 113 ? -8.18 9.414 21.641 1 82.56 113 GLU A CA 1
ATOM 850 C C . GLU A 1 113 ? -9.484 9.477 20.859 1 82.56 113 GLU A C 1
ATOM 852 O O . GLU A 1 113 ? -10.539 9.805 21.406 1 82.56 113 GLU A O 1
ATOM 857 N N . ARG A 1 114 ? -9.43 9.102 19.641 1 81.25 114 ARG A N 1
ATOM 858 C CA . ARG A 1 114 ? -10.602 9.109 18.766 1 81.25 114 ARG A CA 1
ATOM 859 C C . ARG A 1 114 ? -11.609 8.047 19.203 1 81.25 114 ARG A C 1
ATOM 861 O O . ARG A 1 114 ? -12.812 8.297 19.203 1 81.25 114 ARG A O 1
ATOM 868 N N . ARG A 1 115 ? -11.156 6.902 19.562 1 78.38 115 ARG A N 1
ATOM 869 C CA . ARG A 1 115 ? -12.031 5.812 20 1 78.38 115 ARG A CA 1
ATOM 870 C C . ARG A 1 115 ? -12.727 6.152 21.312 1 78.38 115 ARG A C 1
ATOM 872 O O . ARG A 1 115 ? -13.898 5.82 21.5 1 78.38 115 ARG A O 1
ATOM 879 N N . THR A 1 116 ? -12.008 6.863 22.156 1 77.81 116 THR A N 1
ATOM 880 C CA . THR A 1 116 ? -12.578 7.266 23.438 1 77.81 116 THR A CA 1
ATOM 881 C C . THR A 1 116 ? -13.625 8.359 23.25 1 77.81 116 THR A C 1
ATOM 883 O O . THR A 1 116 ? -14.664 8.352 23.922 1 77.81 116 THR A O 1
ATOM 886 N N . ALA A 1 117 ? -13.414 9.211 22.359 1 72.56 117 ALA A N 1
ATOM 887 C CA . ALA A 1 117 ? -14.359 10.289 22.094 1 72.56 117 ALA A CA 1
ATOM 888 C C . ALA A 1 117 ? -15.617 9.766 21.406 1 72.56 117 ALA A C 1
ATOM 890 O O . ALA A 1 117 ? -16.719 10.25 21.672 1 72.56 117 ALA A O 1
ATOM 891 N N . GLY A 1 118 ? -15.445 8.828 20.531 1 65.31 118 GLY A N 1
ATOM 892 C CA . GLY A 1 118 ? -16.578 8.234 19.859 1 65.31 118 GLY A CA 1
ATOM 893 C C . GLY A 1 118 ? -17.484 7.441 20.781 1 65.31 118 GLY A C 1
ATOM 894 O O . GLY A 1 118 ? -18.719 7.469 20.641 1 65.31 118 GLY A O 1
ATOM 895 N N . GLU A 1 119 ? -16.906 6.766 21.656 1 63.69 119 GLU A N 1
ATOM 896 C CA . GLU A 1 119 ? -17.672 6.008 22.641 1 63.69 119 GLU A CA 1
ATOM 897 C C . GLU A 1 119 ? -18.422 6.938 23.578 1 63.69 119 GLU A C 1
ATOM 899 O O . GLU A 1 119 ? -19.547 6.637 24 1 63.69 119 GLU A O 1
ATOM 904 N N . ALA A 1 120 ? -17.938 8.133 23.781 1 62.69 120 ALA A N 1
ATOM 905 C CA . ALA A 1 120 ? -18.594 9.094 24.672 1 62.69 120 ALA A CA 1
ATOM 906 C C . ALA A 1 120 ? -19.797 9.727 24 1 62.69 120 ALA A C 1
ATOM 908 O O . ALA A 1 120 ? -20.828 9.977 24.641 1 62.69 120 ALA A O 1
ATOM 909 N N . THR A 1 121 ? -19.734 9.969 22.734 1 63.22 121 THR A N 1
ATOM 910 C CA . THR A 1 121 ? -20.828 10.586 22 1 63.22 121 THR A CA 1
ATOM 911 C C . THR A 1 121 ? -21.922 9.562 21.672 1 63.22 121 THR A C 1
ATOM 913 O O . THR A 1 121 ? -23.094 9.914 21.547 1 63.22 121 THR A O 1
ATOM 916 N N . GLY A 1 122 ? -21.562 8.281 21.438 1 55.41 122 GLY A N 1
ATOM 917 C CA . GLY A 1 122 ? -22.516 7.203 21.188 1 55.41 122 GLY A CA 1
ATOM 918 C C . GLY A 1 122 ? -23.344 6.855 22.406 1 55.41 122 GLY A C 1
ATOM 919 O O . GLY A 1 122 ? -24.453 6.312 22.281 1 55.41 122 GLY A O 1
ATOM 920 N N . ARG A 1 123 ? -22.734 7.008 23.484 1 50.47 123 ARG A N 1
ATOM 921 C CA . ARG A 1 123 ? -23.469 6.734 24.719 1 50.47 123 ARG A CA 1
ATOM 922 C C . ARG A 1 123 ? -24.453 7.852 25.016 1 50.47 123 ARG A C 1
ATOM 924 O O . ARG A 1 123 ? -25.438 7.645 25.75 1 50.47 123 ARG A O 1
ATOM 931 N N . LYS A 1 124 ? -24.281 9.016 24.453 1 49 124 LYS A N 1
ATOM 932 C CA . LYS A 1 124 ? -25.172 10.102 24.844 1 49 124 LYS A CA 1
ATOM 933 C C . LYS A 1 124 ? -26.547 9.945 24.188 1 49 124 LYS A C 1
ATOM 935 O O . LYS A 1 124 ? -27.484 10.664 24.531 1 49 124 LYS A O 1
ATOM 940 N N . ASP A 1 125 ? -26.625 9.055 23.219 1 47 125 ASP A N 1
ATOM 941 C CA . ASP A 1 125 ? -27.906 9.023 22.531 1 47 125 ASP A CA 1
ATOM 942 C C . ASP A 1 125 ? -28.891 8.102 23.25 1 47 125 ASP A C 1
ATOM 944 O O . ASP A 1 125 ? -29.953 7.77 22.719 1 47 125 ASP A O 1
ATOM 948 N N . GLU A 1 126 ? -28.469 7.562 24.359 1 46.72 126 GLU A N 1
ATOM 949 C CA . GLU A 1 126 ? -29.531 6.875 25.109 1 46.72 126 GLU A CA 1
ATOM 950 C C . GLU A 1 126 ? -30.422 7.867 25.828 1 46.72 126 GLU A C 1
ATOM 952 O O . GLU A 1 126 ? -30.047 8.406 26.875 1 46.72 126 GLU A O 1
ATOM 957 N N . GLY A 1 127 ? -31.156 8.617 25.078 1 41.19 127 GLY A N 1
ATOM 958 C CA . GLY A 1 127 ? -32.188 9.5 25.594 1 41.19 127 GLY A CA 1
ATOM 959 C C . GLY A 1 127 ? -33.125 8.812 26.578 1 41.19 127 GLY A C 1
ATOM 960 O O . GLY A 1 127 ? -33.25 7.586 26.578 1 41.19 127 GLY A O 1
ATOM 961 N N . PRO A 1 128 ? -33.5 9.461 27.656 1 47.28 128 PRO A N 1
ATOM 962 C CA . PRO A 1 128 ? -34.375 8.93 28.703 1 47.28 128 PRO A CA 1
ATOM 963 C C . PRO A 1 128 ? -35.656 8.32 28.141 1 47.28 128 PRO A C 1
ATOM 965 O O . PRO A 1 128 ? -36.312 8.898 27.25 1 47.28 128 PRO A O 1
ATOM 968 N N . VAL A 1 129 ? -35.844 7.062 28.125 1 36.59 129 VAL A N 1
ATOM 969 C CA . VAL A 1 129 ? -37.125 6.406 27.891 1 36.59 129 VAL A CA 1
ATOM 970 C C . VAL A 1 129 ? -38.188 6.977 28.844 1 36.59 129 VAL A C 1
ATOM 972 O O . VAL A 1 129 ? -38 6.969 30.062 1 36.59 129 VAL A O 1
ATOM 975 N N . ALA A 1 130 ? -38.938 7.996 28.312 1 42.34 130 ALA A N 1
ATOM 976 C CA . ALA A 1 130 ? -40.156 8.477 29 1 42.34 130 ALA A CA 1
ATOM 977 C C . ALA A 1 130 ? -40.938 7.316 29.594 1 42.34 130 ALA A C 1
ATOM 979 O O . ALA A 1 130 ? -41.281 6.359 28.891 1 42.34 130 ALA A O 1
ATOM 980 N N . ARG A 1 131 ? -40.906 7.117 30.906 1 30.58 131 ARG A N 1
ATOM 981 C CA . ARG A 1 131 ? -42.031 6.402 31.516 1 30.58 131 ARG A CA 1
ATOM 982 C C . ARG A 1 131 ? -43.344 7.098 31.219 1 30.58 131 ARG A C 1
ATOM 984 O O . ARG A 1 131 ? -43.406 8.328 31.203 1 30.58 131 ARG A O 1
ATOM 991 N N . MET B 1 1 ? -12.203 -5.523 -6.219 1 97.38 1 MET B N 1
ATOM 992 C CA . MET B 1 1 ? -11.75 -6.008 -4.918 1 97.38 1 MET B CA 1
ATOM 993 C C . MET B 1 1 ? -10.375 -5.438 -4.574 1 97.38 1 MET B C 1
ATOM 995 O O . MET B 1 1 ? -9.594 -5.105 -5.469 1 97.38 1 MET B O 1
ATOM 999 N N . TRP B 1 2 ? -10.117 -5.199 -3.381 1 98.69 2 TRP B N 1
ATOM 1000 C CA . TRP B 1 2 ? -8.75 -5.043 -2.881 1 98.69 2 TRP B CA 1
ATOM 1001 C C . TRP B 1 2 ? -8.156 -6.391 -2.492 1 98.69 2 TRP B C 1
ATOM 1003 O O . TRP B 1 2 ? -8.695 -7.094 -1.633 1 98.69 2 TRP B O 1
ATOM 1013 N N . ILE B 1 3 ? -7.086 -6.773 -3.137 1 98.88 3 ILE B N 1
ATOM 1014 C CA . ILE B 1 3 ? -6.504 -8.094 -2.963 1 98.88 3 ILE B CA 1
ATOM 1015 C C . ILE B 1 3 ? -5.074 -7.965 -2.432 1 98.88 3 ILE B C 1
ATOM 1017 O O . ILE B 1 3 ? -4.219 -7.359 -3.082 1 98.88 3 ILE B O 1
ATOM 1021 N N . MET B 1 4 ? -4.824 -8.516 -1.294 1 98.94 4 MET B N 1
ATOM 1022 C CA . MET B 1 4 ? -3.461 -8.57 -0.768 1 98.94 4 MET B CA 1
ATOM 1023 C C . MET B 1 4 ? -2.65 -9.656 -1.464 1 98.94 4 MET B C 1
ATOM 1025 O O . MET B 1 4 ? -3.15 -10.758 -1.687 1 98.94 4 MET B O 1
ATOM 1029 N N . ILE B 1 5 ? -1.501 -9.328 -1.861 1 98.94 5 ILE B N 1
ATOM 1030 C CA . ILE B 1 5 ? -0.521 -10.32 -2.303 1 98.94 5 ILE B CA 1
ATOM 1031 C C . ILE B 1 5 ? 0.433 -10.648 -1.156 1 98.94 5 ILE B C 1
ATOM 1033 O O . ILE B 1 5 ? 1.155 -9.773 -0.671 1 98.94 5 ILE B O 1
ATOM 1037 N N . SER B 1 6 ? 0.41 -11.883 -0.726 1 98.94 6 SER B N 1
ATOM 1038 C CA . SER B 1 6 ? 1.223 -12.32 0.406 1 98.94 6 SER B CA 1
ATOM 1039 C C . SER B 1 6 ? 2.266 -13.344 -0.022 1 98.94 6 SER B C 1
ATOM 1041 O O . SER B 1 6 ? 1.941 -14.32 -0.705 1 98.94 6 SER B O 1
ATOM 1043 N N . GLY B 1 7 ? 3.436 -13.156 0.287 1 98.88 7 GLY B N 1
ATOM 1044 C CA . GLY B 1 7 ? 4.555 -14.039 0.006 1 98.88 7 GLY B CA 1
ATOM 1045 C C . GLY B 1 7 ? 5.789 -13.711 0.828 1 98.88 7 GLY B C 1
ATOM 1046 O O . GLY B 1 7 ? 5.785 -12.773 1.623 1 98.88 7 GLY B O 1
ATOM 1047 N N . PRO B 1 8 ? 6.809 -14.523 0.664 1 98.88 8 PRO B N 1
ATOM 1048 C CA . PRO B 1 8 ? 8.031 -14.297 1.439 1 98.88 8 PRO B CA 1
ATOM 1049 C C . PRO B 1 8 ? 8.773 -13.031 1.011 1 98.88 8 PRO B C 1
ATOM 1051 O O . PRO B 1 8 ? 8.812 -12.711 -0.179 1 98.88 8 PRO B O 1
ATOM 1054 N N . TYR B 1 9 ? 9.352 -12.352 1.996 1 98.81 9 TYR B N 1
ATOM 1055 C CA . TYR B 1 9 ? 10.312 -11.289 1.738 1 98.81 9 TYR B CA 1
ATOM 1056 C C . TYR B 1 9 ? 11.688 -11.656 2.283 1 98.81 9 TYR B C 1
ATOM 1058 O O . TYR B 1 9 ? 12.641 -11.82 1.518 1 98.81 9 TYR B O 1
ATOM 1066 N N . THR B 1 10 ? 11.688 -11.969 3.621 1 98.31 10 THR B N 1
ATOM 1067 C CA . THR B 1 10 ? 12.961 -12.32 4.234 1 98.31 10 THR B CA 1
ATOM 1068 C C . THR B 1 10 ? 13.133 -13.836 4.277 1 98.31 10 THR B C 1
ATOM 1070 O O . THR B 1 10 ? 14.266 -14.336 4.32 1 98.31 10 THR B O 1
ATOM 1073 N N . SER B 1 11 ? 12.07 -14.531 4.32 1 97.81 11 SER B N 1
ATOM 1074 C CA . SER B 1 11 ? 12.133 -15.984 4.469 1 97.81 11 SER B CA 1
ATOM 1075 C C . SER B 1 11 ? 12.883 -16.625 3.309 1 97.81 11 SER B C 1
ATOM 1077 O O . SER B 1 11 ? 12.586 -16.359 2.143 1 97.81 11 SER B O 1
ATOM 1079 N N . GLY B 1 12 ? 13.898 -17.453 3.66 1 97 12 GLY B N 1
ATOM 1080 C CA . GLY B 1 12 ? 14.688 -18.172 2.67 1 97 12 GLY B CA 1
ATOM 1081 C C . GLY B 1 12 ? 15.734 -17.312 1.998 1 97 12 GLY B C 1
ATOM 1082 O O . GLY B 1 12 ? 16.531 -17.797 1.193 1 97 12 GLY B O 1
ATOM 1083 N N . ALA B 1 13 ? 15.734 -16.031 2.283 1 97.94 13 ALA B N 1
ATOM 1084 C CA . ALA B 1 13 ? 16.688 -15.117 1.656 1 97.94 13 ALA B CA 1
ATOM 1085 C C . ALA B 1 13 ? 18.016 -15.125 2.395 1 97.94 13 ALA B C 1
ATOM 1087 O O . ALA B 1 13 ? 18.047 -15.133 3.627 1 97.94 13 ALA B O 1
ATOM 1088 N N . ARG B 1 14 ? 19.047 -15.133 1.605 1 97.44 14 ARG B N 1
ATOM 1089 C CA . ARG B 1 14 ? 20.375 -15.117 2.184 1 97.44 14 ARG B CA 1
ATOM 1090 C C . ARG B 1 14 ? 21.109 -13.82 1.843 1 97.44 14 ARG B C 1
ATOM 1092 O O . ARG B 1 14 ? 22.234 -13.594 2.299 1 97.44 14 ARG B O 1
ATOM 1099 N N . SER B 1 15 ? 20.5 -13.039 1.007 1 98 15 SER B N 1
ATOM 1100 C CA . SER B 1 15 ? 21.078 -11.781 0.544 1 98 15 SER B CA 1
ATOM 1101 C C . SER B 1 15 ? 20 -10.766 0.197 1 98 15 SER B C 1
ATOM 1103 O O . SER B 1 15 ? 18.812 -11.102 0.142 1 98 15 SER B O 1
ATOM 1105 N N . ASP B 1 16 ? 20.406 -9.531 -0.001 1 97.56 16 ASP B N 1
ATOM 1106 C CA . ASP B 1 16 ? 19.484 -8.5 -0.469 1 97.56 16 ASP B CA 1
ATOM 1107 C C . ASP B 1 16 ? 18.906 -8.852 -1.834 1 97.56 16 ASP B C 1
ATOM 1109 O O . ASP B 1 16 ? 17.75 -8.547 -2.121 1 97.56 16 ASP B O 1
ATOM 1113 N N . ALA B 1 17 ? 19.797 -9.484 -2.607 1 98.25 17 ALA B N 1
ATOM 1114 C CA . ALA B 1 17 ? 19.344 -9.898 -3.932 1 98.25 17 ALA B CA 1
ATOM 1115 C C . ALA B 1 17 ? 18.234 -10.945 -3.83 1 98.25 17 ALA B C 1
ATOM 1117 O O . ALA B 1 17 ? 17.266 -10.914 -4.605 1 98.25 17 ALA B O 1
ATOM 1118 N N . ASP B 1 18 ? 18.344 -11.859 -2.873 1 98.44 18 ASP B N 1
ATOM 1119 C CA . ASP B 1 18 ? 17.312 -12.867 -2.648 1 98.44 18 ASP B CA 1
ATOM 1120 C C . ASP B 1 18 ? 16 -12.227 -2.189 1 98.44 18 ASP B C 1
ATOM 1122 O O . ASP B 1 18 ? 14.922 -12.609 -2.646 1 98.44 18 ASP B O 1
ATOM 1126 N N . ARG B 1 19 ? 16.094 -11.25 -1.327 1 98.69 19 ARG B N 1
ATOM 1127 C CA . ARG B 1 19 ? 14.914 -10.539 -0.853 1 98.69 19 ARG B CA 1
ATOM 1128 C C . ARG B 1 19 ? 14.234 -9.789 -1.993 1 98.69 19 ARG B C 1
ATOM 1130 O O . ARG B 1 19 ? 13.008 -9.805 -2.102 1 98.69 19 ARG B O 1
ATOM 1137 N N . GLN B 1 20 ? 15.039 -9.18 -2.814 1 98.62 20 GLN B N 1
ATOM 1138 C CA . GLN B 1 20 ? 14.484 -8.461 -3.957 1 98.62 20 GLN B CA 1
ATOM 1139 C C . GLN B 1 20 ? 13.773 -9.414 -4.918 1 98.62 20 GLN B C 1
ATOM 1141 O O . GLN B 1 20 ? 12.719 -9.086 -5.457 1 98.62 20 GLN B O 1
ATOM 1146 N N . ARG B 1 21 ? 14.359 -10.555 -5.129 1 98.5 21 ARG B N 1
ATOM 1147 C CA . ARG B 1 21 ? 13.719 -11.547 -5.988 1 98.5 21 ARG B CA 1
ATOM 1148 C C . ARG B 1 21 ? 12.359 -11.961 -5.422 1 98.5 21 ARG B C 1
ATOM 1150 O O . ARG B 1 21 ? 11.383 -12.078 -6.16 1 98.5 21 ARG B O 1
ATOM 1157 N N . ASN B 1 22 ? 12.344 -12.211 -4.137 1 98.81 22 ASN B N 1
ATOM 1158 C CA . ASN B 1 22 ? 11.07 -12.5 -3.475 1 98.81 22 ASN B CA 1
ATOM 1159 C C . ASN B 1 22 ? 10.055 -11.391 -3.709 1 98.81 22 ASN B C 1
ATOM 1161 O O . ASN B 1 22 ? 8.898 -11.664 -4.051 1 98.81 22 ASN B O 1
ATOM 1165 N N . LEU B 1 23 ? 10.484 -10.203 -3.533 1 98.88 23 LEU B N 1
ATOM 1166 C CA . LEU B 1 23 ? 9.609 -9.039 -3.682 1 98.88 23 LEU B CA 1
ATOM 1167 C C . LEU B 1 23 ? 9.141 -8.898 -5.125 1 98.88 23 LEU B C 1
ATOM 1169 O O . LEU B 1 23 ? 7.984 -8.547 -5.375 1 98.88 23 LEU B O 1
ATOM 1173 N N . ASP B 1 24 ? 10.023 -9.203 -6.07 1 98.88 24 ASP B N 1
ATOM 1174 C CA . ASP B 1 24 ? 9.664 -9.133 -7.484 1 98.88 24 ASP B CA 1
ATOM 1175 C C . ASP B 1 24 ? 8.539 -10.109 -7.812 1 98.88 24 ASP B C 1
ATOM 1177 O O . ASP B 1 24 ? 7.641 -9.789 -8.594 1 98.88 24 ASP B O 1
ATOM 1181 N N . VAL B 1 25 ? 8.578 -11.258 -7.219 1 98.81 25 VAL B N 1
ATOM 1182 C CA . VAL B 1 25 ? 7.523 -12.25 -7.43 1 98.81 25 VAL B CA 1
ATOM 1183 C C . VAL B 1 25 ? 6.18 -11.68 -6.98 1 98.81 25 VAL B C 1
ATOM 1185 O O . VAL B 1 25 ? 5.18 -11.781 -7.699 1 98.81 25 VAL B O 1
ATOM 1188 N N . MET B 1 26 ? 6.152 -11.055 -5.832 1 98.94 26 MET B N 1
ATOM 1189 C CA . MET B 1 26 ? 4.918 -10.461 -5.324 1 98.94 26 MET B CA 1
ATOM 1190 C C . MET B 1 26 ? 4.469 -9.305 -6.219 1 98.94 26 MET B C 1
ATOM 1192 O O . MET B 1 26 ? 3.279 -9.172 -6.52 1 98.94 26 MET B O 1
ATOM 1196 N N . ASN B 1 27 ? 5.387 -8.516 -6.672 1 98.94 27 ASN B N 1
ATOM 1197 C CA . ASN B 1 27 ? 5.027 -7.355 -7.477 1 98.94 27 ASN B CA 1
ATOM 1198 C C . ASN B 1 27 ? 4.57 -7.762 -8.875 1 98.94 27 ASN B C 1
ATOM 1200 O O . ASN B 1 27 ? 3.701 -7.117 -9.461 1 98.94 27 ASN B O 1
ATOM 1204 N N . GLU B 1 28 ? 5.137 -8.828 -9.43 1 98.94 28 GLU B N 1
ATOM 1205 C CA . GLU B 1 28 ? 4.641 -9.344 -10.695 1 98.94 28 GLU B CA 1
ATOM 1206 C C . GLU B 1 28 ? 3.186 -9.789 -10.578 1 98.94 28 GLU B C 1
ATOM 1208 O O . GLU B 1 28 ? 2.371 -9.508 -11.461 1 98.94 28 GLU B O 1
ATOM 1213 N N . ALA B 1 29 ? 2.885 -10.477 -9.508 1 98.94 29 ALA B N 1
ATOM 1214 C CA . ALA B 1 29 ? 1.496 -10.844 -9.242 1 98.94 29 ALA B CA 1
ATOM 1215 C C . ALA B 1 29 ? 0.618 -9.609 -9.086 1 98.94 29 ALA B C 1
ATOM 1217 O O . ALA B 1 29 ? -0.511 -9.57 -9.578 1 98.94 29 ALA B O 1
ATOM 1218 N N . ALA B 1 30 ? 1.127 -8.617 -8.383 1 98.94 30 ALA B N 1
ATOM 1219 C CA . ALA B 1 30 ? 0.385 -7.383 -8.164 1 98.94 30 ALA B CA 1
ATOM 1220 C C . ALA B 1 30 ? 0.04 -6.703 -9.484 1 98.94 30 ALA B C 1
ATOM 1222 O O . ALA B 1 30 ? -1.076 -6.211 -9.664 1 98.94 30 ALA B O 1
ATOM 1223 N N . VAL B 1 31 ? 1.003 -6.684 -10.414 1 98.94 31 VAL B N 1
ATOM 1224 C CA . VAL B 1 31 ? 0.771 -6.086 -11.719 1 98.94 31 VAL B CA 1
ATOM 1225 C C . VAL B 1 31 ? -0.371 -6.816 -12.43 1 98.94 31 VAL B C 1
ATOM 1227 O O . VAL B 1 31 ? -1.275 -6.184 -12.977 1 98.94 31 VAL B O 1
ATOM 1230 N N . GLU B 1 32 ? -0.342 -8.094 -12.398 1 98.75 32 GLU B N 1
ATOM 1231 C CA . GLU B 1 32 ? -1.385 -8.891 -13.039 1 98.75 32 GLU B CA 1
ATOM 1232 C C . GLU B 1 32 ? -2.74 -8.656 -12.375 1 98.75 32 GLU B C 1
ATOM 1234 O O . GLU B 1 32 ? -3.752 -8.492 -13.062 1 98.75 32 GLU B O 1
ATOM 1239 N N . VAL B 1 33 ? -2.793 -8.672 -11.062 1 98.81 33 VAL B N 1
ATOM 1240 C CA . VAL B 1 33 ? -4.02 -8.43 -10.305 1 98.81 33 VAL B CA 1
ATOM 1241 C C . VAL B 1 33 ? -4.598 -7.066 -10.695 1 98.81 33 VAL B C 1
ATOM 1243 O O . VAL B 1 33 ? -5.805 -6.938 -10.898 1 98.81 33 VAL B O 1
ATOM 1246 N N . PHE B 1 34 ? -3.725 -6.035 -10.82 1 98.88 34 PHE B N 1
ATOM 1247 C CA . PHE B 1 34 ? -4.176 -4.703 -11.203 1 98.88 34 PHE B CA 1
ATOM 1248 C C . PHE B 1 34 ? -4.738 -4.707 -12.617 1 98.88 34 PHE B C 1
ATOM 1250 O O . PHE B 1 34 ? -5.785 -4.105 -12.875 1 98.88 34 PHE B O 1
ATOM 1257 N N . ARG B 1 35 ? -4.113 -5.398 -13.492 1 98.06 35 ARG B N 1
ATOM 1258 C CA . ARG B 1 35 ? -4.535 -5.453 -14.891 1 98.06 35 ARG B CA 1
ATOM 1259 C C . ARG B 1 35 ? -5.863 -6.191 -15.031 1 98.06 35 ARG B C 1
ATOM 1261 O O . ARG B 1 35 ? -6.59 -5.984 -16 1 98.06 35 ARG B O 1
ATOM 1268 N N . ARG B 1 36 ? -6.188 -6.996 -14.062 1 97.69 36 ARG B N 1
ATOM 1269 C CA . ARG B 1 36 ? -7.465 -7.699 -14.055 1 97.69 36 ARG B CA 1
ATOM 1270 C C . ARG B 1 36 ? -8.562 -6.84 -13.43 1 97.69 36 ARG B C 1
ATOM 1272 O O . ARG B 1 36 ? -9.695 -7.289 -13.281 1 97.69 36 ARG B O 1
ATOM 1279 N N . GLY B 1 37 ? -8.211 -5.656 -13.023 1 98.06 37 GLY B N 1
ATOM 1280 C CA . GLY B 1 37 ? -9.203 -4.676 -12.602 1 98.06 37 GLY B CA 1
ATOM 1281 C C . GLY B 1 37 ? -9.352 -4.59 -11.094 1 98.06 37 GLY B C 1
ATOM 1282 O O . GLY B 1 37 ? -10.328 -4.023 -10.594 1 98.06 37 GLY B O 1
ATOM 1283 N N . HIS B 1 38 ? -8.43 -5.188 -10.297 1 98.75 38 HIS B N 1
ATOM 1284 C CA . HIS B 1 38 ? -8.453 -5.148 -8.844 1 98.75 38 HIS B CA 1
ATOM 1285 C C . HIS B 1 38 ? -7.371 -4.223 -8.297 1 98.75 38 HIS B C 1
ATOM 1287 O O . HIS B 1 38 ? -6.57 -3.68 -9.07 1 98.75 38 HIS B O 1
ATOM 1293 N N . VAL B 1 39 ? -7.387 -3.945 -7.062 1 98.81 39 VAL B N 1
ATOM 1294 C CA . VAL B 1 39 ? -6.379 -3.125 -6.398 1 98.81 39 VAL B CA 1
ATOM 1295 C C . VAL B 1 39 ? -5.461 -4.012 -5.562 1 98.81 39 VAL B C 1
ATOM 1297 O O . VAL B 1 39 ? -5.887 -4.586 -4.555 1 98.81 39 VAL B O 1
ATOM 1300 N N . PRO B 1 40 ? -4.219 -4.148 -5.98 1 98.94 40 PRO B N 1
ATOM 1301 C CA . PRO B 1 40 ? -3.295 -5 -5.227 1 98.94 40 PRO B CA 1
ATOM 1302 C C . PRO B 1 40 ? -2.691 -4.289 -4.016 1 98.94 40 PRO B C 1
ATOM 1304 O O . PRO B 1 40 ? -2.408 -3.088 -4.078 1 98.94 40 PRO B O 1
ATOM 1307 N N . ILE B 1 41 ? -2.486 -5.016 -2.955 1 98.94 41 ILE B N 1
ATOM 1308 C CA . ILE B 1 41 ? -1.857 -4.523 -1.736 1 98.94 41 ILE B CA 1
ATOM 1309 C C . ILE B 1 41 ? -0.707 -5.441 -1.338 1 98.94 41 ILE B C 1
ATOM 1311 O O . ILE B 1 41 ? -0.884 -6.66 -1.233 1 98.94 41 ILE B O 1
ATOM 1315 N N . ILE B 1 42 ? 0.412 -4.934 -1.215 1 98.94 42 ILE B N 1
ATOM 1316 C CA . ILE B 1 42 ? 1.549 -5.664 -0.661 1 98.94 42 ILE B CA 1
ATOM 1317 C C . ILE B 1 42 ? 2.057 -4.953 0.592 1 98.94 42 ILE B C 1
ATOM 1319 O O . ILE B 1 42 ? 2.498 -3.803 0.525 1 98.94 42 ILE B O 1
ATOM 1323 N N . GLY B 1 43 ? 1.985 -5.645 1.722 1 98.94 43 GLY B N 1
ATOM 1324 C CA . GLY B 1 43 ? 2.432 -5.066 2.979 1 98.94 43 GLY B CA 1
ATOM 1325 C C . GLY B 1 43 ? 3.885 -4.633 2.955 1 98.94 43 GLY B C 1
ATOM 1326 O O . GLY B 1 43 ? 4.223 -3.547 3.43 1 98.94 43 GLY B O 1
ATOM 1327 N N . VAL B 1 44 ? 4.723 -5.402 2.348 1 98.94 44 VAL B N 1
ATOM 1328 C CA . VAL B 1 44 ? 6.156 -5.137 2.266 1 98.94 44 VAL B CA 1
ATOM 1329 C C . VAL B 1 44 ? 6.398 -3.832 1.507 1 98.94 44 VAL B C 1
ATOM 1331 O O . VAL B 1 44 ? 7.234 -3.02 1.906 1 98.94 44 VAL B O 1
ATOM 1334 N N . ASN B 1 45 ? 5.613 -3.588 0.444 1 98.94 45 ASN B N 1
ATOM 1335 C CA . ASN B 1 45 ? 5.754 -2.361 -0.334 1 98.94 45 ASN B CA 1
ATOM 1336 C C . ASN B 1 45 ? 5.453 -1.125 0.508 1 98.94 45 ASN B C 1
ATOM 1338 O O . ASN B 1 45 ? 6.055 -0.069 0.305 1 98.94 45 ASN B O 1
ATOM 1342 N N . MET B 1 46 ? 4.543 -1.251 1.412 1 98.88 46 MET B N 1
ATOM 1343 C CA . MET B 1 46 ? 4.176 -0.122 2.262 1 98.88 46 MET B CA 1
ATOM 1344 C C . MET B 1 46 ? 5.18 0.058 3.395 1 98.88 46 MET B C 1
ATOM 1346 O O . MET B 1 46 ? 5.57 1.184 3.709 1 98.88 46 MET B O 1
ATOM 1350 N N . ALA B 1 47 ? 5.684 -1.027 3.928 1 98.94 47 ALA B N 1
ATOM 1351 C CA . ALA B 1 47 ? 6.469 -1.004 5.16 1 98.94 47 ALA B CA 1
ATOM 1352 C C . ALA B 1 47 ? 7.922 -0.645 4.875 1 98.94 47 ALA B C 1
ATOM 1354 O O . ALA B 1 47 ? 8.555 0.081 5.648 1 98.94 47 ALA B O 1
ATOM 1355 N N . LEU B 1 48 ? 8.461 -1.103 3.775 1 98.88 48 LEU B N 1
ATOM 1356 C CA . LEU B 1 48 ? 9.898 -1.003 3.533 1 98.88 48 LEU B CA 1
ATOM 1357 C C . LEU B 1 48 ? 10.336 0.456 3.469 1 98.88 48 LEU B C 1
ATOM 1359 O O . LEU B 1 48 ? 11.297 0.849 4.137 1 98.88 48 LEU B O 1
ATOM 1363 N N . PRO B 1 49 ? 9.625 1.296 2.719 1 98.94 49 PRO B N 1
ATOM 1364 C CA . PRO B 1 49 ? 10.086 2.686 2.684 1 98.94 49 PRO B CA 1
ATOM 1365 C C . PRO B 1 49 ? 9.922 3.395 4.027 1 98.94 49 PRO B C 1
ATOM 1367 O O . PRO B 1 49 ? 10.711 4.281 4.359 1 98.94 49 PRO B O 1
ATOM 1370 N N . MET B 1 50 ? 8.938 3.035 4.777 1 98.94 50 MET B N 1
ATOM 1371 C CA . MET B 1 50 ? 8.781 3.578 6.121 1 98.94 50 MET B CA 1
ATOM 1372 C C . MET B 1 50 ? 9.961 3.184 7.004 1 98.94 50 MET B C 1
ATOM 1374 O O . MET B 1 50 ? 10.492 4.012 7.75 1 98.94 50 MET B O 1
ATOM 1378 N N . ILE B 1 51 ? 10.359 1.931 6.918 1 98.94 51 ILE B N 1
ATOM 1379 C CA . ILE B 1 51 ? 11.477 1.416 7.703 1 98.94 51 ILE B CA 1
ATOM 1380 C C . ILE B 1 51 ? 12.766 2.141 7.309 1 98.94 51 ILE B C 1
ATOM 1382 O O . ILE B 1 51 ? 13.594 2.447 8.164 1 98.94 51 ILE B O 1
ATOM 1386 N N . ALA B 1 52 ? 12.883 2.42 6.059 1 98.81 52 ALA B N 1
ATOM 1387 C CA . ALA B 1 52 ? 14.086 3.098 5.57 1 98.81 52 ALA B CA 1
ATOM 1388 C C . ALA B 1 52 ? 14.258 4.457 6.234 1 98.81 52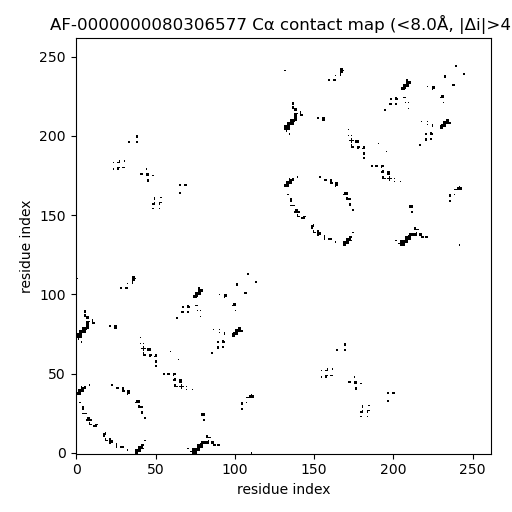 ALA B C 1
ATOM 1390 O O . ALA B 1 52 ? 15.375 4.863 6.555 1 98.81 52 ALA B O 1
ATOM 1391 N N . VAL B 1 53 ? 13.203 5.164 6.488 1 98.88 53 VAL B N 1
ATOM 1392 C CA . VAL B 1 53 ? 13.32 6.504 7.059 1 98.88 53 VAL B CA 1
ATOM 1393 C C . VAL B 1 53 ? 13.32 6.414 8.586 1 98.88 53 VAL B C 1
ATOM 1395 O O . VAL B 1 53 ? 13.914 7.258 9.258 1 98.88 53 VAL B O 1
ATOM 1398 N N . ALA B 1 54 ? 12.664 5.434 9.125 1 98.75 54 ALA B N 1
ATOM 1399 C CA . ALA B 1 54 ? 12.562 5.285 10.57 1 98.75 54 ALA B CA 1
ATOM 1400 C C . ALA B 1 54 ? 13.836 4.66 11.148 1 98.75 54 ALA B C 1
ATOM 1402 O O . ALA B 1 54 ? 14.141 4.828 12.328 1 98.75 54 ALA B O 1
ATOM 1403 N N . GLY B 1 55 ? 14.5 3.912 10.305 1 98.62 55 GLY B N 1
ATOM 1404 C CA . GLY B 1 55 ? 15.695 3.201 10.719 1 98.62 55 GLY B CA 1
ATOM 1405 C C . GLY B 1 55 ? 15.5 1.699 10.805 1 98.62 55 GLY B C 1
ATOM 1406 O O . GLY B 1 55 ? 14.422 1.229 11.18 1 98.62 55 GLY B O 1
ATOM 1407 N N . ALA B 1 56 ? 16.578 0.938 10.484 1 97.62 56 ALA B N 1
ATOM 1408 C CA . ALA B 1 56 ? 16.547 -0.521 10.414 1 97.62 56 ALA B CA 1
ATOM 1409 C C . ALA B 1 56 ? 16.062 -1.122 11.734 1 97.62 56 ALA B C 1
ATOM 1411 O O . ALA B 1 56 ? 15.453 -2.189 11.75 1 97.62 56 ALA B O 1
ATOM 1412 N N . GLN B 1 57 ? 16.344 -0.463 12.781 1 98.19 57 GLN B N 1
ATOM 1413 C CA . GLN B 1 57 ? 15.961 -0.947 14.102 1 98.19 57 GLN B CA 1
ATOM 1414 C C . GLN B 1 57 ? 14.438 -0.989 14.258 1 98.19 57 GLN B C 1
ATOM 1416 O O . GLN B 1 57 ? 13.922 -1.628 15.172 1 98.19 57 GLN B O 1
ATOM 1421 N N . CYS B 1 58 ? 13.742 -0.382 13.336 1 98.56 58 CYS B N 1
ATOM 1422 C CA . CYS B 1 58 ? 12.281 -0.32 13.414 1 98.56 58 CYS B CA 1
ATOM 1423 C C . CYS B 1 58 ? 11.648 -1.397 12.539 1 98.56 58 CYS B C 1
ATOM 1425 O O . CYS B 1 58 ? 10.43 -1.428 12.383 1 98.56 58 CYS B O 1
ATOM 1427 N N . PHE B 1 59 ? 12.414 -2.311 12.086 1 98.44 59 PHE B N 1
ATOM 1428 C CA . PHE B 1 59 ? 11.914 -3.342 11.18 1 98.44 59 PHE B CA 1
ATOM 1429 C C . PHE B 1 59 ? 10.773 -4.121 11.828 1 98.44 59 PHE B C 1
ATOM 1431 O O . PHE B 1 59 ? 9.68 -4.211 11.258 1 98.44 59 PHE B O 1
ATOM 1438 N N . ASP B 1 60 ? 10.945 -4.637 13.039 1 97.38 60 ASP B N 1
ATOM 1439 C CA . ASP B 1 60 ? 9.938 -5.457 13.711 1 97.38 60 ASP B CA 1
ATOM 1440 C C . ASP B 1 60 ? 8.727 -4.617 14.102 1 97.38 60 ASP B C 1
ATOM 1442 O O . ASP B 1 60 ? 7.59 -5.102 14.086 1 97.38 60 ASP B O 1
ATOM 1446 N N . GLU B 1 61 ? 8.969 -3.426 14.398 1 97.69 61 GLU B N 1
ATOM 1447 C CA . GLU B 1 61 ? 7.918 -2.486 14.773 1 97.69 61 GLU B CA 1
ATOM 1448 C C . GLU B 1 61 ? 6.965 -2.236 13.609 1 97.69 61 GLU B C 1
ATOM 1450 O O . GLU B 1 61 ? 5.766 -2.037 13.812 1 97.69 61 GLU B O 1
ATOM 1455 N N . LEU B 1 62 ? 7.465 -2.311 12.398 1 98.81 62 LEU B N 1
ATOM 1456 C CA . LEU B 1 62 ? 6.688 -1.769 11.289 1 98.81 62 LEU B CA 1
ATOM 1457 C C . LEU B 1 62 ? 6.309 -2.867 10.297 1 98.81 62 LEU B C 1
ATOM 1459 O O . LEU B 1 62 ? 5.184 -2.895 9.797 1 98.81 62 LEU B O 1
ATOM 1463 N N . MET B 1 63 ? 7.172 -3.826 10.055 1 98.75 63 MET B N 1
ATOM 1464 C CA . MET B 1 63 ? 6.98 -4.758 8.945 1 98.75 63 MET B CA 1
ATOM 1465 C C . MET B 1 63 ? 5.684 -5.539 9.109 1 98.75 63 MET B C 1
ATOM 1467 O O . MET B 1 63 ? 4.73 -5.332 8.359 1 98.75 63 MET B O 1
ATOM 1471 N N . MET B 1 64 ? 5.566 -6.344 10.156 1 98.62 64 MET B N 1
ATOM 1472 C CA . MET B 1 64 ? 4.398 -7.207 10.305 1 98.62 64 MET B CA 1
ATOM 1473 C C . MET B 1 64 ? 3.191 -6.41 10.789 1 98.62 64 MET B C 1
ATOM 1475 O O . MET B 1 64 ? 2.076 -6.613 10.305 1 98.62 64 MET B O 1
ATOM 1479 N N . PRO B 1 65 ? 3.34 -5.418 11.672 1 98.75 65 PRO B N 1
ATOM 1480 C CA . PRO B 1 65 ? 2.178 -4.645 12.117 1 98.75 65 PRO B CA 1
ATOM 1481 C C . PRO B 1 65 ? 1.521 -3.861 10.984 1 98.75 65 PRO B C 1
ATOM 1483 O O . PRO B 1 65 ? 0.291 -3.816 10.891 1 98.75 65 PRO B O 1
ATOM 1486 N N . VAL B 1 66 ? 2.293 -3.266 10.07 1 98.81 66 VAL B N 1
ATOM 1487 C CA . VAL B 1 66 ? 1.726 -2.564 8.922 1 98.81 66 VAL B CA 1
ATOM 1488 C C . VAL B 1 66 ? 1.01 -3.559 8.016 1 98.81 66 VAL B C 1
ATOM 1490 O O . VAL B 1 66 ? -0.136 -3.334 7.613 1 98.81 66 VAL B O 1
ATOM 1493 N N . SER B 1 67 ? 1.702 -4.672 7.734 1 98.75 67 SER B N 1
ATOM 1494 C CA . SER B 1 67 ? 1.129 -5.668 6.836 1 98.75 67 SER B CA 1
ATOM 1495 C C . SER B 1 67 ? -0.192 -6.207 7.375 1 98.75 67 SER B C 1
ATOM 1497 O O . SER B 1 67 ? -1.181 -6.289 6.645 1 98.75 67 SER B O 1
ATOM 1499 N N . LEU B 1 68 ? -0.232 -6.523 8.648 1 98.62 68 LEU B N 1
ATOM 1500 C CA . LEU B 1 68 ? -1.432 -7.102 9.242 1 98.62 68 LEU B CA 1
ATOM 1501 C C . LEU B 1 68 ? -2.553 -6.07 9.312 1 98.62 68 LEU B C 1
ATOM 1503 O O . LEU B 1 68 ? -3.729 -6.414 9.172 1 98.62 68 LEU B O 1
ATOM 1507 N N . ALA B 1 69 ? -2.26 -4.812 9.531 1 98.62 69 ALA B N 1
ATOM 1508 C CA . ALA B 1 69 ? -3.273 -3.76 9.531 1 98.62 69 ALA B CA 1
ATOM 1509 C C . ALA B 1 69 ? -3.949 -3.654 8.172 1 98.62 69 ALA B C 1
ATOM 1511 O O . ALA B 1 69 ? -5.152 -3.4 8.086 1 98.62 69 ALA B O 1
ATOM 1512 N N . LEU B 1 70 ? -3.199 -3.928 7.09 1 98.56 70 LEU B N 1
ATOM 1513 C CA . LEU B 1 70 ? -3.715 -3.801 5.73 1 98.56 70 LEU B CA 1
ATOM 1514 C C . LEU B 1 70 ? -4.676 -4.941 5.406 1 98.5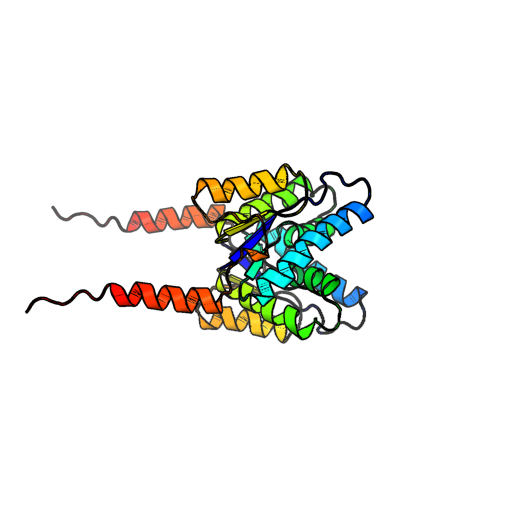6 70 LEU B C 1
ATOM 1516 O O . LEU B 1 70 ? -5.574 -4.785 4.578 1 98.56 70 LEU B O 1
ATOM 1520 N N . THR B 1 71 ? -4.516 -6.066 6.117 1 98.69 71 THR B N 1
ATOM 1521 C CA . THR B 1 71 ? -5.41 -7.195 5.875 1 98.69 71 THR B CA 1
ATOM 1522 C C . THR B 1 71 ? -6.852 -6.816 6.199 1 98.69 71 THR B C 1
ATOM 1524 O O . THR B 1 71 ? -7.789 -7.367 5.613 1 98.69 71 THR B O 1
ATOM 1527 N N . GLU B 1 72 ? -7.02 -5.852 7.035 1 97.56 72 GLU B N 1
ATOM 1528 C CA . GLU B 1 72 ? -8.312 -5.582 7.648 1 97.56 72 GLU B CA 1
ATOM 1529 C C . GLU B 1 72 ? -9.312 -5.062 6.621 1 97.56 72 GLU B C 1
ATOM 1531 O O . GLU B 1 72 ? -10.523 -5.242 6.773 1 97.56 72 GLU B O 1
ATOM 1536 N N . ARG B 1 73 ? -8.805 -4.512 5.547 1 97.88 73 ARG B N 1
ATOM 1537 C CA . ARG B 1 73 ? -9.75 -3.941 4.59 1 97.88 73 ARG B CA 1
ATOM 1538 C C . ARG B 1 73 ? -9.547 -4.543 3.201 1 97.88 73 ARG B C 1
ATOM 1540 O O . ARG B 1 73 ? -10.086 -4.035 2.217 1 97.88 73 ARG B O 1
ATOM 1547 N N . CYS B 1 74 ? -8.711 -5.504 3.092 1 98.69 74 CYS B N 1
ATOM 1548 C CA . CYS B 1 74 ? -8.594 -6.227 1.829 1 98.69 74 CYS B CA 1
ATOM 1549 C C . CYS B 1 74 ? -9.68 -7.289 1.707 1 98.69 74 CYS B C 1
ATOM 1551 O O . CYS B 1 74 ? -10.07 -7.906 2.701 1 98.69 74 CYS B O 1
ATOM 1553 N N . ASP B 1 75 ? -10.125 -7.531 0.521 1 98.44 75 ASP B N 1
ATOM 1554 C CA . ASP B 1 75 ? -11.242 -8.43 0.269 1 98.44 75 ASP B CA 1
ATOM 1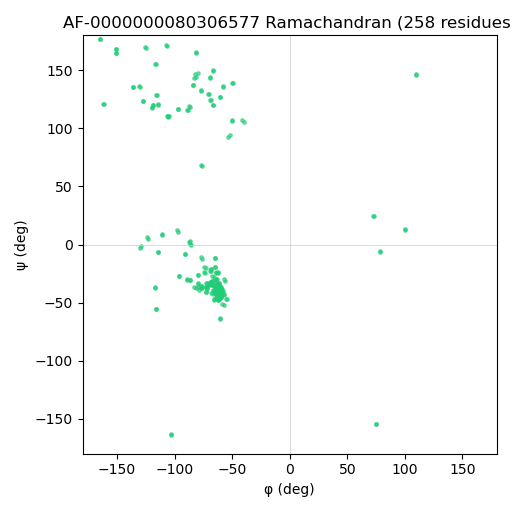555 C C . ASP B 1 75 ? -10.766 -9.875 0.145 1 98.44 75 ASP B C 1
ATOM 1557 O O . ASP B 1 75 ? -11.523 -10.812 0.418 1 98.44 75 ASP B O 1
ATOM 1561 N N . ALA B 1 76 ? -9.625 -10.062 -0.308 1 98.75 76 ALA B N 1
ATOM 1562 C CA . ALA B 1 76 ? -9.055 -11.367 -0.617 1 98.75 76 ALA B CA 1
ATOM 1563 C C . ALA B 1 76 ? -7.535 -11.352 -0.466 1 98.75 76 ALA B C 1
ATOM 1565 O O . ALA B 1 76 ? -6.93 -10.281 -0.353 1 98.75 76 ALA B O 1
ATOM 1566 N N . VAL B 1 77 ? -6.977 -12.484 -0.422 1 98.94 77 VAL B N 1
ATOM 1567 C CA . VAL B 1 77 ? -5.52 -12.602 -0.419 1 98.94 77 VAL B CA 1
ATOM 1568 C C . VAL B 1 77 ? -5.082 -13.617 -1.473 1 98.94 77 VAL B C 1
ATOM 1570 O O . VAL B 1 77 ? -5.734 -14.648 -1.664 1 98.94 77 VAL B O 1
ATOM 1573 N N . LEU B 1 78 ? -4.082 -13.281 -2.182 1 98.94 78 LEU B N 1
ATOM 1574 C CA . LEU B 1 78 ? -3.346 -14.164 -3.08 1 98.94 78 LEU B CA 1
ATOM 1575 C C . LEU B 1 78 ? -2 -14.547 -2.479 1 98.94 78 LEU B C 1
ATOM 1577 O O . LEU B 1 78 ? -1.106 -13.711 -2.352 1 98.94 78 LEU B O 1
ATOM 1581 N N . ARG B 1 79 ? -1.86 -15.828 -2.082 1 98.94 79 ARG B N 1
ATOM 1582 C CA . ARG B 1 79 ? -0.64 -16.359 -1.48 1 98.94 79 ARG B CA 1
ATOM 1583 C C . ARG B 1 79 ? 0.314 -16.875 -2.547 1 98.94 79 ARG B C 1
ATOM 1585 O O . ARG B 1 79 ? -0.009 -17.828 -3.264 1 98.94 79 ARG B O 1
ATOM 1592 N N . VAL B 1 80 ? 1.465 -16.219 -2.643 1 98.81 80 VAL B N 1
ATOM 1593 C CA . VAL B 1 80 ? 2.398 -16.594 -3.701 1 98.81 80 VAL B CA 1
ATOM 1594 C C . VAL B 1 80 ? 3.762 -16.922 -3.1 1 98.81 80 VAL B C 1
ATOM 1596 O O . VAL B 1 80 ? 4.02 -16.625 -1.931 1 98.81 80 VAL B O 1
ATOM 1599 N N . GLY B 1 81 ? 4.59 -17.469 -3.928 1 97.5 81 GLY B N 1
ATOM 1600 C CA . GLY B 1 81 ? 5.965 -17.734 -3.525 1 97.5 81 GLY B CA 1
ATOM 1601 C C . GLY B 1 81 ? 6.102 -18.922 -2.594 1 97.5 81 GLY B C 1
ATOM 1602 O O . GLY B 1 81 ? 5.34 -19.875 -2.691 1 97.5 81 GLY B O 1
ATOM 1603 N N . GLY B 1 82 ? 7.141 -18.938 -1.785 1 96.56 82 GLY B N 1
ATOM 1604 C CA . GLY B 1 82 ? 7.5 -20.078 -0.958 1 96.56 82 GLY B CA 1
ATOM 1605 C C . GLY B 1 82 ? 7.121 -19.906 0.499 1 96.56 82 GLY B C 1
ATOM 1606 O O . GLY B 1 82 ? 6.262 -19.078 0.828 1 96.56 82 GLY B O 1
ATOM 1607 N N . PRO B 1 83 ? 7.707 -20.734 1.382 1 98.06 83 PRO B N 1
ATOM 1608 C CA . PRO B 1 83 ? 7.395 -20.688 2.812 1 98.06 83 PRO B CA 1
ATOM 1609 C C . PRO B 1 83 ? 7.664 -19.328 3.441 1 98.06 83 PRO B C 1
ATOM 1611 O O . PRO B 1 83 ? 8.672 -18.688 3.129 1 98.06 83 PRO B O 1
ATOM 1614 N N . SER B 1 84 ? 6.738 -18.938 4.23 1 98.62 84 SER B N 1
ATOM 1615 C CA . SER B 1 84 ? 6.844 -17.688 4.98 1 98.62 84 SER B CA 1
ATOM 1616 C C . SER B 1 84 ? 5.859 -17.656 6.145 1 98.62 84 SER B C 1
ATOM 1618 O O . SER B 1 84 ? 4.645 -17.719 5.938 1 98.62 84 SER B O 1
ATOM 1620 N N . LYS B 1 85 ? 6.402 -17.516 7.316 1 98.06 85 LYS B N 1
ATOM 1621 C CA . LYS B 1 85 ? 5.523 -17.406 8.477 1 98.06 85 LYS B CA 1
ATOM 1622 C C . LYS B 1 85 ? 4.688 -16.141 8.414 1 98.06 85 LYS B C 1
ATOM 1624 O O . LYS B 1 85 ? 3.494 -16.156 8.727 1 98.06 85 LYS B O 1
ATOM 1629 N N . GLY B 1 86 ? 5.289 -15.016 8.016 1 98.5 86 GLY B N 1
ATOM 1630 C CA . GLY B 1 86 ? 4.574 -13.758 7.918 1 98.5 86 GLY B CA 1
ATOM 1631 C C . GLY B 1 86 ? 3.434 -13.789 6.918 1 98.5 86 GLY B C 1
ATOM 1632 O O . GLY B 1 86 ? 2.33 -13.32 7.211 1 98.5 86 GLY B O 1
ATOM 1633 N N . ALA B 1 87 ? 3.711 -14.344 5.781 1 98.81 87 ALA B N 1
ATOM 1634 C CA . ALA B 1 87 ? 2.666 -14.477 4.766 1 98.81 87 ALA B CA 1
ATOM 1635 C C . ALA B 1 87 ? 1.534 -15.375 5.262 1 98.81 87 ALA B C 1
ATOM 1637 O O . ALA B 1 87 ? 0.359 -15.086 5.016 1 98.81 87 ALA B O 1
ATOM 1638 N N . ASP B 1 88 ? 1.902 -16.453 5.957 1 98.81 88 ASP B N 1
ATOM 1639 C CA . ASP B 1 88 ? 0.894 -17.344 6.52 1 98.81 88 ASP B CA 1
ATOM 1640 C C . ASP B 1 88 ? 0.04 -16.625 7.562 1 98.81 88 ASP B C 1
ATOM 1642 O O . ASP B 1 88 ? -1.168 -16.844 7.645 1 98.81 88 ASP B O 1
ATOM 1646 N N . ASP B 1 89 ? 0.672 -15.82 8.375 1 98.69 89 ASP B N 1
ATOM 1647 C CA . ASP B 1 89 ? -0.067 -15.023 9.352 1 98.69 89 ASP B CA 1
ATOM 1648 C C . ASP B 1 89 ? -1.062 -14.094 8.656 1 98.69 89 ASP B C 1
ATOM 1650 O O . ASP B 1 89 ? -2.193 -13.93 9.125 1 98.69 89 ASP B O 1
ATOM 1654 N N . GLU B 1 90 ? -0.649 -13.477 7.535 1 98.81 90 GLU B N 1
ATOM 1655 C CA . GLU B 1 90 ? -1.575 -12.656 6.762 1 98.81 90 GLU B CA 1
ATOM 1656 C C . GLU B 1 90 ? -2.75 -13.484 6.246 1 98.81 90 GLU B C 1
ATOM 1658 O O . GLU B 1 90 ? -3.908 -13.094 6.406 1 98.81 90 GLU B O 1
ATOM 1663 N N . VAL B 1 91 ? -2.463 -14.625 5.688 1 98.88 91 VAL B N 1
ATOM 1664 C CA . VAL B 1 91 ? -3.486 -15.492 5.113 1 98.88 91 VAL B CA 1
ATOM 1665 C C . VAL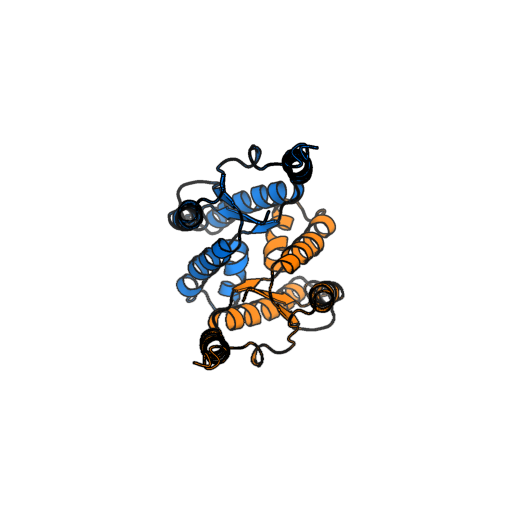 B 1 91 ? -4.477 -15.914 6.199 1 98.88 91 VAL B C 1
ATOM 1667 O O . VAL B 1 91 ? -5.684 -15.969 5.957 1 98.88 91 VAL B O 1
ATOM 1670 N N . GLU B 1 92 ? -3.986 -16.172 7.352 1 98.81 92 GLU B N 1
ATOM 1671 C CA . GLU B 1 92 ? -4.836 -16.625 8.445 1 98.81 92 GLU B CA 1
ATOM 1672 C C . GLU B 1 92 ? -5.863 -15.555 8.828 1 98.81 92 GLU B C 1
ATOM 1674 O O . GLU B 1 92 ? -6.988 -15.883 9.219 1 98.81 92 GLU B O 1
ATOM 1679 N N . ARG B 1 93 ? -5.488 -14.297 8.727 1 98.75 93 ARG B N 1
ATOM 1680 C CA . ARG B 1 93 ? -6.441 -13.219 8.984 1 98.75 93 ARG B CA 1
ATOM 1681 C C . ARG B 1 93 ? -7.629 -13.297 8.031 1 98.75 93 ARG B C 1
ATOM 1683 O O . ARG B 1 93 ? -8.766 -13.016 8.422 1 98.75 93 ARG B O 1
ATOM 1690 N N . PHE B 1 94 ? -7.367 -13.641 6.805 1 98.81 94 PHE B N 1
ATOM 1691 C CA . PHE B 1 94 ? -8.422 -13.766 5.805 1 98.81 94 PHE B CA 1
ATOM 1692 C C . PHE B 1 94 ? -9.266 -15.008 6.051 1 98.81 94 PHE B C 1
ATOM 1694 O O . PHE B 1 94 ? -10.492 -14.953 5.984 1 98.81 94 PHE B O 1
ATOM 1701 N N . ARG B 1 95 ? -8.648 -16.094 6.406 1 98.69 95 ARG B N 1
ATOM 1702 C CA . ARG B 1 95 ? -9.367 -17.328 6.711 1 98.69 95 ARG B CA 1
ATOM 1703 C C . ARG B 1 95 ? -10.305 -17.141 7.898 1 98.69 95 ARG B C 1
ATOM 1705 O O . ARG B 1 95 ? -11.453 -17.594 7.871 1 98.69 95 ARG B O 1
ATOM 1712 N N . ALA B 1 96 ? -9.789 -16.438 8.805 1 98.25 96 ALA B N 1
ATOM 1713 C CA . ALA B 1 96 ? -10.531 -16.234 10.047 1 98.25 96 ALA B CA 1
ATOM 1714 C C . ALA B 1 96 ? -11.828 -15.469 9.797 1 98.25 96 ALA B C 1
ATOM 1716 O O . ALA B 1 96 ? -12.805 -15.641 10.523 1 98.25 96 ALA B O 1
ATOM 1717 N N . ARG B 1 97 ? -11.922 -14.711 8.758 1 97 97 ARG B N 1
ATOM 1718 C CA . ARG B 1 97 ? -13.133 -13.93 8.508 1 97 97 ARG B CA 1
ATOM 1719 C C . ARG B 1 97 ? -13.883 -14.461 7.289 1 97 97 ARG B C 1
ATOM 1721 O O . ARG B 1 97 ? -14.773 -13.789 6.766 1 97 97 ARG B O 1
ATOM 1728 N N . GLY B 1 98 ? -13.43 -15.617 6.781 1 98.19 98 GLY B N 1
ATOM 1729 C CA . GLY B 1 98 ? -14.109 -16.297 5.684 1 98.19 98 GLY B CA 1
ATOM 1730 C C . GLY B 1 98 ? -13.914 -15.594 4.352 1 98.19 98 GLY B C 1
ATOM 1731 O O . GLY B 1 98 ? -14.766 -15.695 3.465 1 98.19 98 GLY B O 1
ATOM 1732 N N . ALA B 1 99 ? -12.867 -14.875 4.254 1 98.38 99 ALA B N 1
ATOM 1733 C CA . ALA B 1 99 ? -12.586 -14.164 3.014 1 98.38 99 ALA B CA 1
ATOM 1734 C C . ALA B 1 99 ? -11.93 -15.086 1.987 1 98.38 99 ALA B C 1
ATOM 1736 O O . ALA B 1 99 ? -11.492 -16.188 2.324 1 98.38 99 ALA B O 1
ATOM 1737 N N . LEU B 1 100 ? -11.906 -14.672 0.796 1 98.19 100 LEU B N 1
ATOM 1738 C CA . LEU B 1 100 ? -11.367 -15.43 -0.328 1 98.19 100 LEU B CA 1
ATOM 1739 C C . LEU B 1 100 ? -9.852 -15.562 -0.219 1 98.19 100 LEU B C 1
ATOM 1741 O O . LEU B 1 100 ? -9.148 -14.57 -0.056 1 98.19 100 LEU B O 1
ATOM 1745 N N . VAL B 1 101 ? -9.398 -16.75 -0.242 1 98.81 101 VAL B N 1
ATOM 1746 C CA . VAL B 1 101 ? -7.977 -17.078 -0.254 1 98.81 101 VAL B CA 1
ATOM 1747 C C . VAL B 1 101 ? -7.609 -17.75 -1.572 1 98.81 101 VAL B C 1
ATOM 1749 O O . VAL B 1 101 ? -8.156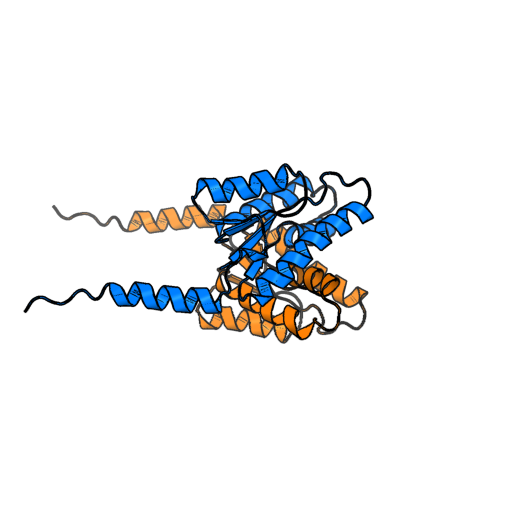 -18.797 -1.912 1 98.81 101 VAL B O 1
ATOM 1752 N N . LEU B 1 102 ? -6.691 -17.156 -2.322 1 98.75 102 LEU B N 1
ATOM 1753 C CA . LEU B 1 102 ? -6.25 -17.656 -3.619 1 98.75 102 LEU B CA 1
ATOM 1754 C C . LEU B 1 102 ? -4.777 -18.047 -3.576 1 98.75 102 LEU B C 1
ATOM 1756 O O . LEU B 1 102 ? -4.008 -17.5 -2.783 1 98.75 102 LEU B O 1
ATOM 1760 N N . THR B 1 103 ? -4.383 -18.969 -4.488 1 98.5 103 THR B N 1
ATOM 1761 C CA . THR B 1 103 ? -2.988 -19.406 -4.508 1 98.5 103 THR B CA 1
ATOM 1762 C C . THR B 1 103 ? -2.418 -19.328 -5.922 1 98.5 103 THR B C 1
ATOM 1764 O O . THR B 1 103 ? -1.232 -19.578 -6.133 1 98.5 103 THR B O 1
ATOM 1767 N N . ARG B 1 104 ? -3.322 -18.938 -6.828 1 98.31 104 ARG B N 1
ATOM 1768 C CA . ARG B 1 104 ? -2.881 -18.734 -8.203 1 98.31 104 ARG B CA 1
ATOM 1769 C C . ARG B 1 104 ? -3.465 -17.453 -8.789 1 98.31 104 ARG B C 1
ATOM 1771 O O . ARG B 1 104 ? -4.66 -17.188 -8.648 1 98.31 104 ARG B O 1
ATOM 1778 N N . VAL B 1 105 ? -2.627 -16.688 -9.461 1 97.56 105 VAL B N 1
ATOM 1779 C CA . VAL B 1 105 ? -3.07 -15.414 -10.031 1 97.56 105 VAL B CA 1
ATOM 1780 C C . VAL B 1 105 ? -4.137 -15.68 -11.094 1 97.56 105 VAL B C 1
ATOM 1782 O O . VAL B 1 105 ? -5.07 -14.883 -11.25 1 97.56 105 VAL B O 1
ATOM 1785 N N . GLU B 1 106 ? -4.059 -16.875 -11.766 1 96.88 106 GLU B N 1
ATOM 1786 C CA . GLU B 1 106 ? -5.004 -17.234 -12.82 1 96.88 106 GLU B CA 1
ATOM 1787 C C . GLU B 1 106 ? -6.414 -17.391 -12.258 1 96.88 106 GLU B C 1
ATOM 1789 O O . GLU B 1 106 ? -7.395 -17.375 -13.008 1 96.88 106 GLU B O 1
ATOM 1794 N N . ASP B 1 107 ? -6.492 -17.578 -10.984 1 97.38 107 ASP B N 1
ATOM 1795 C CA . ASP B 1 107 ? -7.789 -17.812 -10.352 1 97.38 107 ASP B CA 1
ATOM 1796 C C . ASP B 1 107 ? -8.422 -16.5 -9.898 1 97.38 107 ASP B C 1
ATOM 1798 O O . ASP B 1 107 ? -9.562 -16.484 -9.445 1 97.38 107 ASP B O 1
ATOM 1802 N N . VAL B 1 108 ? -7.711 -15.398 -9.953 1 97.25 108 VAL B N 1
ATOM 1803 C CA . VAL B 1 108 ? -8.281 -14.086 -9.688 1 97.25 108 VAL B CA 1
ATOM 1804 C C . VAL B 1 108 ? -9.289 -13.734 -10.781 1 97.25 108 VAL B C 1
ATOM 1806 O O . VAL B 1 108 ? -8.945 -13.719 -11.969 1 97.25 108 VAL B O 1
ATOM 1809 N N . PRO B 1 109 ? -10.453 -13.539 -10.367 1 94.12 109 PRO B N 1
ATOM 1810 C CA . PRO B 1 109 ? -11.438 -13.219 -11.406 1 94.12 109 PRO B CA 1
ATOM 1811 C C . PRO B 1 109 ? -11.172 -11.875 -12.078 1 94.12 109 PRO B C 1
ATOM 1813 O O . PRO B 1 109 ? -10.586 -10.977 -11.469 1 94.12 109 PRO B O 1
ATOM 1816 N N . ASP B 1 110 ? -11.547 -11.828 -13.32 1 93.75 110 ASP B N 1
ATOM 1817 C CA . ASP B 1 110 ? -11.547 -10.516 -13.969 1 93.75 110 ASP B CA 1
ATOM 1818 C C . ASP B 1 110 ? -12.656 -9.625 -13.406 1 93.75 110 ASP B C 1
ATOM 1820 O O . ASP B 1 110 ? -13.812 -10.055 -13.312 1 93.75 110 ASP B O 1
ATOM 1824 N N . GLU B 1 111 ? -12.242 -8.445 -13.039 1 88.31 111 GLU B N 1
ATOM 1825 C CA . GLU B 1 111 ? -13.195 -7.562 -12.375 1 88.31 111 GLU B CA 1
ATOM 1826 C C . GLU B 1 111 ? -14.398 -7.277 -13.273 1 88.31 111 GLU B C 1
ATOM 1828 O O . GLU B 1 111 ? -15.523 -7.191 -12.789 1 88.31 111 GLU B O 1
ATOM 1833 N N . ALA B 1 112 ? -14.125 -7.125 -14.586 1 85.44 112 ALA B N 1
ATOM 1834 C CA . ALA B 1 112 ? -15.219 -6.883 -15.523 1 85.44 112 ALA B CA 1
ATOM 1835 C C . ALA B 1 112 ? -16.188 -8.07 -15.555 1 85.44 112 ALA B C 1
ATOM 1837 O O . ALA B 1 112 ? -17.406 -7.887 -15.609 1 85.44 112 ALA B O 1
ATOM 1838 N N . GLU B 1 113 ? -15.656 -9.242 -15.477 1 82.75 113 GLU B N 1
ATOM 1839 C CA . GLU B 1 113 ? -16.453 -10.461 -15.492 1 82.75 113 GLU B CA 1
ATOM 1840 C C . GLU B 1 113 ? -17.219 -10.633 -14.18 1 82.75 113 GLU B C 1
ATOM 1842 O O . GLU B 1 113 ? -18.375 -11.07 -14.18 1 82.75 113 GLU B O 1
ATOM 1847 N N . ARG B 1 114 ? -16.625 -10.242 -13.125 1 81.25 114 ARG B N 1
ATOM 1848 C CA . ARG B 1 114 ? -17.234 -10.336 -11.805 1 81.25 114 ARG B CA 1
ATOM 1849 C C . ARG B 1 114 ? -18.438 -9.398 -11.688 1 81.25 114 ARG B C 1
ATOM 1851 O O . ARG B 1 114 ? -19.469 -9.758 -11.117 1 81.25 114 ARG B O 1
ATOM 1858 N N . ARG B 1 115 ? -18.312 -8.211 -12.188 1 78.81 115 ARG B N 1
ATOM 1859 C CA . ARG B 1 115 ? -19.391 -7.223 -12.125 1 78.81 115 ARG B CA 1
ATOM 1860 C C . ARG B 1 115 ? -20.578 -7.66 -12.961 1 78.81 115 ARG B C 1
ATOM 1862 O O . ARG B 1 115 ? -21.734 -7.453 -12.57 1 78.81 115 ARG B O 1
ATOM 1869 N N . THR B 1 116 ? -20.281 -8.312 -14.062 1 78.25 116 THR B N 1
ATOM 1870 C CA . THR B 1 116 ? -21.359 -8.789 -14.938 1 78.25 116 THR B CA 1
ATOM 1871 C C . THR B 1 116 ? -22.078 -9.977 -14.305 1 78.25 116 THR B C 1
ATOM 1873 O O . THR B 1 116 ? -23.297 -10.086 -14.406 1 78.25 116 THR B O 1
ATOM 1876 N N . ALA B 1 117 ? -21.391 -10.789 -13.656 1 72.88 117 ALA B N 1
ATOM 1877 C CA . ALA B 1 117 ? -21.984 -11.953 -13.008 1 72.88 117 ALA B CA 1
ATOM 1878 C C . ALA B 1 117 ? -22.812 -11.547 -11.789 1 72.88 117 ALA B C 1
ATOM 1880 O O . A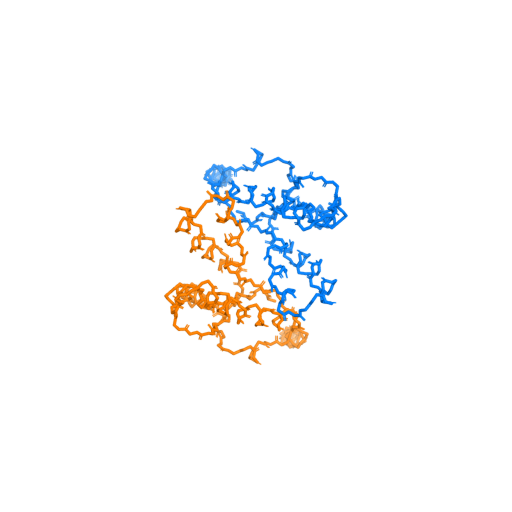LA B 1 117 ? -23.859 -12.141 -11.516 1 72.88 117 ALA B O 1
ATOM 1881 N N . GLY B 1 118 ? -22.328 -10.578 -11.07 1 65.5 118 GLY B N 1
ATOM 1882 C CA . GLY B 1 118 ? -23.062 -10.086 -9.922 1 65.5 118 GLY B CA 1
ATOM 1883 C C . GLY B 1 118 ? -24.375 -9.398 -10.289 1 65.5 118 GLY B C 1
ATOM 1884 O O . GLY B 1 118 ? -25.375 -9.547 -9.586 1 65.5 118 GLY B O 1
ATOM 1885 N N . GLU B 1 119 ? -24.328 -8.68 -11.297 1 63.88 119 GLU B N 1
ATOM 1886 C CA . GLU B 1 119 ? -25.531 -8.016 -11.789 1 63.88 119 GLU B CA 1
ATOM 1887 C C . GLU B 1 119 ? -26.562 -9.031 -12.289 1 63.88 119 GLU B C 1
ATOM 1889 O O . GLU B 1 119 ? -27.766 -8.844 -12.133 1 63.88 119 GLU B O 1
ATOM 1894 N N . ALA B 1 120 ? -26.109 -10.18 -12.742 1 62.66 120 ALA B N 1
ATOM 1895 C CA . ALA B 1 120 ? -27.016 -11.219 -13.242 1 62.66 120 ALA B CA 1
ATOM 1896 C C . ALA B 1 120 ? -27.703 -11.945 -12.094 1 62.66 120 ALA B C 1
ATOM 1898 O O . ALA B 1 120 ? -28.875 -12.312 -12.195 1 62.66 120 ALA B O 1
ATOM 1899 N N . THR B 1 121 ? -27.031 -12.148 -11.016 1 63.41 121 THR B N 1
ATOM 1900 C CA . THR B 1 121 ? -27.578 -12.852 -9.867 1 63.41 121 THR B CA 1
ATOM 1901 C C . THR B 1 121 ? -28.484 -11.922 -9.047 1 63.41 121 THR B C 1
ATOM 1903 O O . THR B 1 121 ? -29.422 -12.383 -8.391 1 63.41 121 THR B O 1
ATOM 1906 N N . GLY B 1 122 ? -28.172 -10.609 -8.977 1 55.03 122 GLY B N 1
ATOM 1907 C CA . GLY B 1 122 ? -28.984 -9.617 -8.297 1 55.03 122 GLY B CA 1
ATOM 1908 C C . GLY B 1 122 ? -30.312 -9.375 -8.969 1 55.03 122 GLY B C 1
ATOM 1909 O O . GLY B 1 122 ? -31.281 -8.953 -8.328 1 55.03 122 GLY B O 1
ATOM 1910 N N . ARG B 1 123 ? -30.266 -9.453 -10.195 1 50.28 123 ARG B N 1
ATOM 1911 C CA . ARG B 1 123 ? -31.516 -9.266 -10.93 1 50.28 123 ARG B CA 1
ATOM 1912 C C . ARG B 1 123 ? -32.438 -10.477 -10.773 1 50.28 123 ARG B C 1
ATOM 1914 O O . ARG B 1 123 ? -33.656 -10.359 -10.93 1 50.28 123 ARG B O 1
ATOM 1921 N N . LYS B 1 124 ? -31.922 -11.594 -10.406 1 49.34 124 LYS B N 1
ATOM 1922 C CA . LYS B 1 124 ? -32.812 -12.758 -10.375 1 49.34 124 LYS B CA 1
ATOM 1923 C C . LYS B 1 124 ? -33.719 -12.727 -9.148 1 49.34 124 LYS B C 1
ATOM 1925 O O . LYS B 1 124 ? -34.656 -13.523 -9.031 1 49.34 124 LYS B O 1
ATOM 1930 N N . ASP B 1 125 ? -33.406 -11.797 -8.219 1 46.75 125 ASP B N 1
ATOM 1931 C CA . ASP B 1 125 ? -34.219 -11.875 -7.012 1 46.75 125 ASP B CA 1
ATOM 1932 C C . ASP B 1 125 ? -35.5 -11.062 -7.164 1 46.75 125 ASP B C 1
ATOM 1934 O O . ASP B 1 125 ? -36.188 -10.805 -6.18 1 46.75 125 ASP B O 1
ATOM 1938 N N . GLU B 1 126 ? -35.688 -10.492 -8.305 1 46.75 126 GLU B N 1
ATOM 1939 C CA . GLU B 1 126 ? -37.031 -9.914 -8.43 1 46.75 126 GLU B CA 1
ATOM 1940 C C . GLU B 1 126 ? -38.062 -11 -8.695 1 46.75 126 GLU B C 1
ATOM 1942 O O . GLU B 1 126 ? -38.188 -11.492 -9.812 1 46.75 126 GLU B O 1
ATOM 1947 N N . GLY B 1 127 ? -38.281 -11.812 -7.734 1 41.38 127 GLY B N 1
ATOM 1948 C CA . GLY B 1 127 ? -39.375 -12.781 -7.754 1 41.38 127 GLY B CA 1
ATOM 1949 C C . GLY B 1 127 ? -40.719 -12.164 -8.102 1 41.38 127 GLY B C 1
ATOM 1950 O O . GLY B 1 127 ? -40.906 -10.961 -7.949 1 41.38 127 GLY B O 1
ATOM 1951 N N . PRO B 1 128 ? -41.5 -12.828 -8.898 1 47.66 128 PRO B N 1
ATOM 1952 C CA . PRO B 1 128 ? -42.812 -12.367 -9.352 1 47.66 128 PRO B CA 1
ATOM 1953 C C . PRO B 1 128 ? -43.719 -11.906 -8.203 1 47.66 128 PRO B C 1
ATOM 1955 O O . PRO B 1 128 ? -43.812 -12.578 -7.172 1 47.66 128 PRO B O 1
ATOM 1958 N N . VAL B 1 129 ? -43.969 -10.656 -7.992 1 36.53 129 VAL B N 1
ATOM 1959 C CA . VAL B 1 129 ? -45.031 -10.156 -7.121 1 36.53 129 VAL B CA 1
ATOM 1960 C C . VAL B 1 129 ? -46.344 -10.766 -7.531 1 36.53 129 VAL B C 1
ATOM 1962 O O . VAL B 1 129 ? -46.781 -10.609 -8.672 1 36.53 129 VAL B O 1
ATOM 1965 N N . ALA B 1 130 ? -46.656 -11.898 -6.855 1 42.94 130 ALA B N 1
ATOM 1966 C CA . ALA B 1 130 ? -48.031 -12.422 -6.949 1 42.94 130 ALA B CA 1
ATOM 1967 C C . ALA B 1 130 ? -49.062 -11.305 -6.887 1 42.94 130 ALA B C 1
ATOM 1969 O O . ALA B 1 130 ? -49.031 -10.477 -5.969 1 42.94 130 ALA B O 1
ATOM 1970 N N . ARG B 1 131 ? -49.719 -10.961 -7.977 1 30.75 131 ARG B N 1
ATOM 1971 C CA . ARG B 1 131 ? -51 -10.281 -7.871 1 30.75 131 ARG B CA 1
ATOM 1972 C C . ARG B 1 131 ? -51.969 -11.086 -7.008 1 30.75 131 ARG B C 1
ATOM 1974 O O . ARG B 1 131 ? -52.031 -12.312 -7.082 1 30.75 131 ARG B O 1
#

Solvent-accessible surface area (backbone atoms only — not comparable to full-atom values): 14117 Å² total; per-residue (Å²): 96,35,32,31,45,33,40,22,43,66,52,93,37,87,46,73,68,44,24,48,50,35,44,45,56,47,26,51,50,35,48,51,43,36,75,33,59,33,45,56,42,45,39,64,44,57,24,50,58,30,26,67,71,71,30,77,88,35,40,77,71,35,41,59,55,50,27,52,60,54,54,76,75,36,55,29,36,36,47,41,85,61,75,30,71,68,29,49,55,49,51,46,59,36,55,75,69,70,38,52,78,38,69,49,77,86,70,56,69,42,38,71,59,51,54,54,51,49,55,56,60,63,58,62,67,68,62,82,79,80,126,96,36,33,30,45,33,41,22,44,66,53,93,38,88,46,72,68,44,25,48,51,35,44,46,55,46,27,51,50,33,47,51,43,35,74,33,59,32,45,55,41,45,38,64,44,58,25,49,59,30,26,66,71,70,29,76,89,35,40,76,72,35,40,59,55,50,27,53,60,55,55,76,76,36,55,29,36,37,47,42,85,62,73,30,70,67,27,49,54,49,50,47,58,35,56,73,70,70,37,53,76,40,69,47,79,87,72,56,68,42,39,72,58,50,55,55,51,50,56,56,59,62,57,62,68,67,61,83,78,79,125